Protein AF-0000000086747049 (afdb_homodim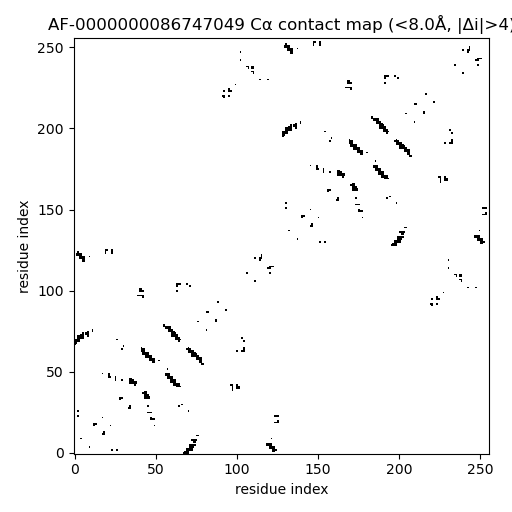er)

Radius of gyration: 19.11 Å; Cα contacts (8 Å, |Δi|>4): 413; chains: 2; bounding box: 42×57×44 Å

InterPro domains:
  IPR009387 Toxin HigB-2 [PF06296] (1-124)

pLDDT: mean 91.23, std 10.03, range [53.72, 98.69]

Nearest PDB structures (foldseek):
  5jaa-assembly1_D  TM=6.439E-01  e=2.210E-03  Vibrio cholerae O1 biovar El Tor str. N16961
  1i7l-assembly1_A  TM=2.409E-01  e=1.462E+00  Rattus norvegicus
  3kf6-assembly1_B  TM=2.707E-01  e=4.090E+00  Schizosaccharomyces pombe
  6ue5-assembly1_A  TM=4.446E-01  e=9.435E+00  Homo sapiens
  7uy6-assembly1_F  TM=2.435E-01  e=4.960E+00  Tetrahymena thermophila

Secondary structure (DSSP, 8-state):
-EEEEEHHHHHHHHHTT--HHHHHHHHHHHHTT--SEE-SSSEEEEEE--SS--TT-PEEEEEEEETTTEEEEEEEEEGGGS-SSS-SS-HHHHHHHHHHHHHHHT--HHHHHHHHHHTSEEEEP---/-EEEEEHHHHHHHHHTT--HHHHHHHHHHHHTT--SEE-SSSEEEEEE--SS--TT-PEEEEEEEETTTEEEEEEEEEGGGS-SSS-SS-HHHHHHHHHHHHHHHT--HHHHHHHHHHTSEEEEP---

Structure (mmCIF, N/CA/C/O backbone):
data_AF-0000000086747049-model_v1
#
loop_
_entity.id
_entity.type
_entity.pdbx_description
1 polymer 'Type II toxin-antitoxin system RelE/ParE family toxin'
#
loop_
_atom_site.group_PDB
_atom_site.id
_atom_site.type_symbol
_atom_site.label_atom_id
_atom_site.label_alt_id
_atom_site.label_comp_id
_atom_site.label_asym_id
_atom_site.label_entity_id
_atom_site.label_seq_id
_atom_site.pdbx_PDB_ins_code
_atom_site.Cartn_x
_atom_site.Cartn_y
_atom_site.Cartn_z
_atom_site.occupancy
_atom_site.B_iso_or_equiv
_atom_site.auth_seq_id
_atom_site.auth_comp_id
_atom_site.auth_asym_id
_atom_site.auth_atom_id
_atom_site.pdbx_PDB_model_num
ATOM 1 N N . MET A 1 1 ? 13.484 -11.555 -17.609 1 87.62 1 MET A N 1
ATOM 2 C CA . MET A 1 1 ? 12.57 -10.828 -16.75 1 87.62 1 MET A CA 1
ATOM 3 C C . MET A 1 1 ? 12.68 -11.305 -15.305 1 87.62 1 MET A C 1
ATOM 5 O O . MET A 1 1 ? 12.75 -12.508 -15.047 1 87.62 1 MET A O 1
ATOM 9 N N . ARG A 1 2 ? 12.758 -10.406 -14.281 1 94.94 2 ARG A N 1
ATOM 10 C CA . ARG A 1 2 ? 12.906 -10.773 -12.875 1 94.94 2 ARG A CA 1
ATOM 11 C C . ARG A 1 2 ? 11.547 -10.828 -12.188 1 94.94 2 ARG A C 1
ATOM 13 O O . ARG A 1 2 ? 10.688 -9.977 -12.414 1 94.94 2 ARG A O 1
ATOM 20 N N . ILE A 1 3 ? 11.344 -11.875 -11.414 1 97.31 3 ILE A N 1
ATOM 21 C CA . ILE A 1 3 ? 10.086 -12.109 -10.719 1 97.31 3 ILE A CA 1
ATOM 22 C C . ILE A 1 3 ? 10.289 -11.992 -9.211 1 97.31 3 ILE A C 1
ATOM 24 O O . ILE A 1 3 ? 11.211 -12.602 -8.656 1 97.31 3 ILE A O 1
ATOM 28 N N . PHE A 1 4 ? 9.469 -11.195 -8.578 1 98.19 4 PHE A N 1
ATOM 29 C CA . PHE A 1 4 ? 9.57 -11 -7.141 1 98.19 4 PHE A CA 1
ATOM 30 C C . PHE A 1 4 ? 8.211 -11.203 -6.473 1 98.19 4 PHE A C 1
ATOM 32 O O . PHE A 1 4 ? 7.172 -11.07 -7.125 1 98.19 4 PHE A O 1
ATOM 39 N N . THR A 1 5 ? 8.195 -11.469 -5.211 1 98.06 5 THR A N 1
ATOM 40 C CA . THR A 1 5 ? 7.02 -11.438 -4.348 1 98.06 5 THR A CA 1
ATOM 41 C C . THR A 1 5 ? 7.297 -10.609 -3.096 1 98.06 5 THR A C 1
ATOM 43 O O . THR A 1 5 ? 8.43 -10.547 -2.623 1 98.06 5 THR A O 1
ATOM 46 N N . THR A 1 6 ? 6.309 -9.984 -2.652 1 97.75 6 THR A N 1
ATOM 47 C CA . THR A 1 6 ? 6.422 -9.477 -1.291 1 97.75 6 THR A CA 1
ATOM 48 C C . THR A 1 6 ? 6.434 -10.617 -0.28 1 97.75 6 THR A C 1
ATOM 50 O O . THR A 1 6 ? 6.086 -11.75 -0.615 1 97.75 6 THR A O 1
ATOM 53 N N . ASP A 1 7 ? 6.816 -10.312 0.912 1 95.56 7 ASP A N 1
ATOM 54 C CA . ASP A 1 7 ? 6.836 -11.336 1.953 1 95.56 7 ASP A CA 1
ATOM 55 C C . ASP A 1 7 ? 5.422 -11.82 2.277 1 95.56 7 ASP A C 1
ATOM 57 O O . ASP A 1 7 ? 5.199 -13.016 2.486 1 95.56 7 ASP A O 1
ATOM 61 N N . ASP A 1 8 ? 4.453 -10.969 2.238 1 94.38 8 ASP A N 1
ATOM 62 C CA . ASP A 1 8 ? 3.055 -11.32 2.477 1 94.38 8 ASP A CA 1
ATOM 63 C C . ASP A 1 8 ? 2.537 -12.273 1.404 1 94.38 8 ASP A C 1
ATOM 65 O O . ASP A 1 8 ? 1.822 -13.227 1.711 1 94.38 8 ASP A O 1
ATOM 69 N N . PHE A 1 9 ? 2.887 -11.984 0.225 1 97.25 9 PHE A N 1
ATOM 70 C CA . PHE A 1 9 ? 2.42 -12.867 -0.838 1 97.25 9 PHE A CA 1
ATOM 71 C C . PHE A 1 9 ? 3.113 -14.219 -0.761 1 97.25 9 PHE A C 1
ATOM 73 O O . PHE A 1 9 ? 2.492 -15.258 -1.01 1 97.25 9 PHE A O 1
ATOM 80 N N . ALA A 1 10 ? 4.414 -14.195 -0.46 1 96.69 10 ALA A N 1
ATOM 81 C CA . ALA A 1 10 ? 5.125 -15.461 -0.278 1 96.69 10 ALA A CA 1
ATOM 82 C C . ALA A 1 10 ? 4.469 -16.312 0.809 1 96.69 10 ALA A C 1
ATOM 84 O O . ALA A 1 10 ? 4.312 -17.516 0.65 1 96.69 10 ALA A O 1
ATOM 85 N N . ALA A 1 11 ? 4.078 -15.68 1.855 1 95.69 11 ALA A N 1
ATOM 86 C CA . ALA A 1 11 ? 3.381 -16.391 2.926 1 95.69 11 ALA A CA 1
ATOM 87 C C . ALA A 1 11 ? 2.043 -16.938 2.441 1 95.69 11 ALA A C 1
ATOM 89 O O . ALA A 1 11 ? 1.671 -18.062 2.773 1 95.69 11 ALA A O 1
ATOM 90 N N . PHE A 1 12 ? 1.347 -16.156 1.717 1 94.94 12 PHE A N 1
ATOM 91 C CA . PHE A 1 12 ? 0.086 -16.578 1.123 1 94.94 12 PHE A CA 1
ATOM 92 C C . PHE A 1 12 ? 0.286 -17.812 0.259 1 94.94 12 PHE A C 1
ATOM 94 O O . PHE A 1 12 ? -0.511 -18.75 0.316 1 94.94 12 PHE A O 1
ATOM 101 N N . MET A 1 13 ? 1.347 -17.812 -0.583 1 94.44 13 MET A N 1
ATOM 102 C CA . MET A 1 13 ? 1.65 -18.969 -1.425 1 94.44 13 MET A CA 1
ATOM 103 C C . MET A 1 13 ? 1.867 -20.219 -0.579 1 94.44 13 MET A C 1
ATOM 105 O O . MET A 1 13 ? 1.308 -21.266 -0.871 1 94.44 13 MET A O 1
ATOM 109 N N . ASP A 1 14 ? 2.627 -20.016 0.445 1 94.44 14 ASP A N 1
ATOM 110 C CA . ASP A 1 14 ? 2.924 -21.141 1.324 1 94.44 14 ASP A CA 1
ATOM 111 C C . ASP A 1 14 ? 1.654 -21.672 1.991 1 94.44 14 ASP A C 1
ATOM 113 O O . ASP A 1 14 ? 1.419 -22.875 2.023 1 94.44 14 ASP A O 1
ATOM 117 N N . ASP A 1 15 ? 0.849 -20.766 2.449 1 93.88 15 ASP A N 1
ATOM 118 C CA . ASP A 1 15 ? -0.375 -21.109 3.16 1 93.88 15 ASP A CA 1
ATOM 119 C C . ASP A 1 15 ? -1.347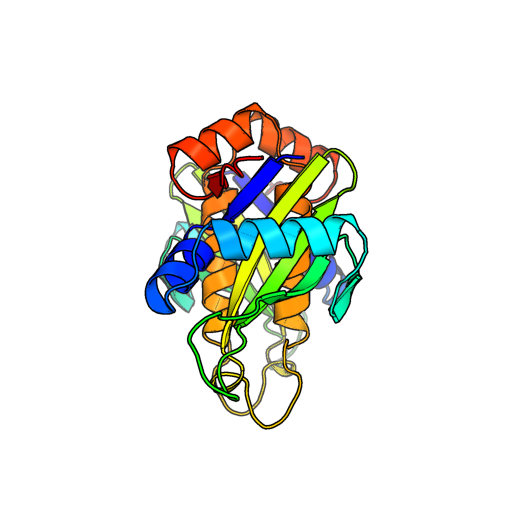 -21.859 2.248 1 93.88 15 ASP A C 1
ATOM 121 O O . ASP A 1 15 ? -2.197 -22.609 2.723 1 93.88 15 ASP A O 1
ATOM 125 N N . ASN A 1 16 ? -1.219 -21.641 0.962 1 91.94 16 ASN A N 1
ATOM 126 C CA . ASN A 1 16 ? -2.213 -22.188 0.044 1 91.94 16 ASN A CA 1
ATOM 127 C C . ASN A 1 16 ? -1.584 -23.156 -0.955 1 91.94 16 ASN A C 1
ATOM 129 O O . ASN A 1 16 ? -2.184 -23.469 -1.985 1 91.94 16 ASN A O 1
ATOM 133 N N . SER A 1 17 ? -0.342 -23.531 -0.75 1 91.56 17 SER A N 1
ATOM 134 C CA . SER A 1 17 ? 0.379 -24.578 -1.483 1 91.56 17 SER A CA 1
ATOM 135 C C . SER A 1 17 ? 0.571 -24.188 -2.945 1 91.56 17 SER A C 1
ATOM 137 O O . SER A 1 17 ? 0.419 -25.016 -3.84 1 91.56 17 SER A O 1
ATOM 139 N N . LEU A 1 18 ? 0.838 -22.906 -3.08 1 92.75 18 LEU A N 1
ATOM 140 C CA . LEU A 1 18 ? 1.283 -22.438 -4.387 1 92.75 18 LEU A CA 1
ATOM 141 C C . LEU A 1 18 ? 2.799 -22.547 -4.516 1 92.75 18 LEU A C 1
ATOM 143 O O . LEU A 1 18 ? 3.533 -22.141 -3.611 1 92.75 18 LEU A O 1
ATOM 147 N N . THR A 1 19 ? 3.201 -23.078 -5.625 1 91.94 19 THR A N 1
ATOM 148 C CA . THR A 1 19 ? 4.629 -23.312 -5.805 1 91.94 19 THR A CA 1
ATOM 149 C C . THR A 1 19 ? 5.258 -22.203 -6.645 1 91.94 19 THR A C 1
ATOM 151 O O . THR A 1 19 ? 4.551 -21.422 -7.273 1 91.94 19 THR A O 1
ATOM 154 N N . SER A 1 20 ? 6.574 -22.203 -6.609 1 93.38 20 SER A N 1
ATOM 155 C CA . SER A 1 20 ? 7.297 -21.297 -7.484 1 93.38 20 SER A CA 1
ATOM 156 C C . SER A 1 20 ? 6.984 -21.562 -8.953 1 93.38 20 SER A C 1
ATOM 158 O O . SER A 1 20 ? 6.961 -20.641 -9.766 1 93.38 20 SER A O 1
ATOM 160 N N . ALA A 1 21 ? 6.738 -22.828 -9.242 1 92.62 21 ALA A N 1
ATOM 161 C CA . ALA A 1 21 ? 6.383 -23.172 -10.609 1 92.62 21 ALA A CA 1
ATOM 162 C C . ALA A 1 21 ? 5.051 -22.547 -11.016 1 92.62 21 ALA A C 1
ATOM 164 O O . ALA A 1 21 ? 4.898 -22.078 -12.141 1 92.62 21 ALA A O 1
ATOM 165 N N . ASP A 1 22 ? 4.074 -22.578 -10.102 1 92.94 22 ASP A N 1
ATOM 166 C CA . ASP A 1 22 ? 2.793 -21.922 -10.352 1 92.94 22 ASP A CA 1
ATOM 167 C C . ASP A 1 22 ? 2.982 -20.422 -10.633 1 92.94 22 ASP A C 1
ATOM 169 O O . ASP A 1 22 ? 2.371 -19.875 -11.547 1 92.94 22 ASP A O 1
ATOM 173 N N . LEU A 1 23 ? 3.879 -19.844 -9.867 1 95.06 23 LEU A N 1
ATOM 174 C CA . LEU A 1 23 ? 4.125 -18.406 -9.992 1 95.06 23 LEU A CA 1
ATOM 175 C C . LEU A 1 23 ? 4.824 -18.094 -11.312 1 95.06 23 LEU A C 1
ATOM 177 O O . LEU A 1 23 ? 4.484 -17.109 -11.977 1 95.06 23 LEU A O 1
ATOM 181 N N . CYS A 1 24 ? 5.727 -18.922 -11.648 1 95.81 24 CYS A N 1
ATOM 182 C CA . CYS A 1 24 ? 6.461 -18.719 -12.891 1 95.81 24 CYS A CA 1
ATOM 183 C C . CYS A 1 24 ? 5.535 -18.828 -14.094 1 95.81 24 CYS A C 1
ATOM 185 O O . CYS A 1 24 ? 5.641 -18.031 -15.031 1 95.81 24 CYS A O 1
ATOM 187 N N . GLN A 1 25 ? 4.676 -19.766 -14.039 1 94.5 25 GLN A N 1
ATOM 188 C CA . GLN A 1 25 ? 3.707 -19.891 -15.117 1 94.5 25 GLN A CA 1
ATOM 189 C C . GLN A 1 25 ? 2.805 -18.672 -15.195 1 94.5 25 GLN A C 1
ATOM 191 O O . GLN A 1 25 ? 2.537 -18.156 -16.281 1 94.5 25 GLN A O 1
ATOM 196 N N . SER A 1 26 ? 2.365 -18.266 -14.062 1 95.75 26 SER A N 1
ATOM 197 C CA . SER A 1 26 ? 1.527 -17.078 -14.008 1 95.75 26 SER A CA 1
ATOM 198 C C . SER A 1 26 ? 2.271 -15.852 -14.531 1 95.75 26 SER A C 1
ATOM 200 O O . SER A 1 26 ? 1.707 -15.047 -15.273 1 95.75 26 SER A O 1
ATOM 202 N N . ALA A 1 27 ? 3.512 -15.711 -14.164 1 96.69 27 ALA A N 1
ATOM 203 C CA . ALA A 1 27 ? 4.34 -14.594 -14.617 1 96.69 27 ALA A CA 1
ATOM 204 C C . ALA A 1 27 ? 4.488 -14.609 -16.141 1 96.69 27 ALA A C 1
ATOM 206 O O . ALA A 1 27 ? 4.383 -13.562 -16.781 1 96.69 27 ALA A O 1
ATOM 207 N N . LYS A 1 28 ? 4.699 -15.773 -16.641 1 95.25 28 LYS A N 1
ATOM 208 C CA . LYS A 1 28 ? 4.812 -15.906 -18.094 1 95.25 28 LYS A CA 1
ATOM 209 C C . LYS A 1 28 ? 3.531 -15.461 -18.797 1 95.25 28 LYS A C 1
ATOM 211 O O . LYS A 1 28 ? 3.582 -14.797 -19.828 1 95.25 28 LYS A O 1
ATOM 216 N N . GLU A 1 29 ? 2.445 -15.828 -18.203 1 96.56 29 GLU A N 1
ATOM 217 C CA . GLU A 1 29 ? 1.162 -15.414 -18.75 1 96.56 29 GLU A CA 1
ATOM 218 C C . GLU A 1 29 ? 1.014 -13.891 -18.734 1 96.56 29 GLU A C 1
ATOM 220 O O . GLU A 1 29 ? 0.58 -13.289 -19.703 1 96.56 29 GLU A O 1
ATOM 225 N N . VAL A 1 30 ? 1.396 -13.297 -17.672 1 97 30 VAL A N 1
ATOM 226 C CA . VAL A 1 30 ? 1.316 -11.844 -17.547 1 97 30 VAL A CA 1
ATOM 227 C C . VAL A 1 30 ? 2.193 -11.188 -18.609 1 97 30 VAL A C 1
ATOM 229 O O . VAL A 1 30 ? 1.765 -10.25 -19.281 1 97 30 VAL A O 1
ATOM 232 N N . ILE A 1 31 ? 3.396 -11.688 -18.797 1 95.06 31 ILE A N 1
ATOM 233 C CA . ILE A 1 31 ? 4.348 -11.156 -19.766 1 95.06 31 ILE A CA 1
ATOM 234 C C . ILE A 1 31 ? 3.75 -11.234 -21.172 1 95.06 31 ILE A C 1
ATOM 236 O O . ILE A 1 31 ? 3.943 -10.328 -21.984 1 95.06 31 ILE A O 1
ATOM 240 N N . ASN A 1 32 ? 2.938 -12.219 -21.344 1 96.06 32 ASN A N 1
ATOM 241 C CA . ASN A 1 32 ? 2.342 -12.43 -22.656 1 96.06 32 ASN A CA 1
ATOM 242 C C . ASN A 1 32 ? 1.008 -11.703 -22.797 1 96.06 32 ASN A C 1
ATOM 244 O O . ASN A 1 32 ? 0.289 -11.891 -23.766 1 96.06 32 ASN A O 1
ATOM 248 N N . GLY A 1 33 ? 0.631 -10.992 -21.797 1 96.12 33 GLY A N 1
ATOM 249 C CA . GLY A 1 33 ? -0.567 -10.172 -21.859 1 96.12 33 GLY A CA 1
ATOM 250 C C . GLY A 1 33 ? -1.817 -10.906 -21.406 1 96.12 33 GLY A C 1
ATOM 251 O O . GLY A 1 33 ? -2.932 -10.414 -21.594 1 96.12 33 GLY A O 1
ATOM 252 N N . LEU A 1 34 ? -1.654 -12.102 -20.922 1 96.75 34 LEU A N 1
ATOM 253 C CA . LEU A 1 34 ? -2.779 -12.891 -20.422 1 96.75 34 LEU A CA 1
ATOM 254 C C . LEU A 1 34 ? -3.061 -12.562 -18.953 1 96.75 34 LEU A C 1
ATOM 256 O O . LEU A 1 34 ? -2.625 -13.297 -18.062 1 96.75 34 LEU A O 1
ATOM 260 N N . VAL A 1 35 ? -3.787 -11.523 -18.734 1 97.44 35 VAL A N 1
ATOM 261 C CA . VAL A 1 35 ? -4.148 -11.062 -17.391 1 97.44 35 VAL A CA 1
ATOM 262 C C . VAL A 1 35 ? -5.672 -11.039 -17.25 1 97.44 35 VAL A C 1
ATOM 264 O O . VAL A 1 35 ? -6.395 -11.023 -18.25 1 97.44 35 VAL A O 1
ATOM 267 N N . ASP A 1 36 ? -6.148 -11.016 -16.078 1 96.69 36 ASP A N 1
ATOM 268 C CA . ASP A 1 36 ? -7.59 -10.992 -15.828 1 96.69 36 ASP A CA 1
ATOM 269 C C . ASP A 1 36 ? -8.125 -9.57 -15.852 1 96.69 36 ASP A C 1
ATOM 271 O O . ASP A 1 36 ? -9.305 -9.344 -16.141 1 96.69 36 ASP A O 1
ATOM 275 N N . ALA A 1 37 ? -7.309 -8.539 -15.469 1 97.5 37 ALA A N 1
ATOM 276 C CA . ALA A 1 37 ? -7.703 -7.133 -15.539 1 97.5 37 ALA A CA 1
ATOM 277 C C . ALA A 1 37 ? -6.484 -6.215 -15.523 1 97.5 37 ALA A C 1
ATOM 279 O O . ALA A 1 37 ? -5.508 -6.48 -14.82 1 97.5 37 ALA A O 1
ATOM 280 N N . ASN A 1 38 ? -6.477 -5.148 -16.312 1 98.12 38 ASN A N 1
ATOM 281 C CA . ASN A 1 38 ? -5.562 -4.016 -16.219 1 98.12 38 ASN A CA 1
ATOM 282 C C . ASN A 1 38 ? -6.117 -2.928 -15.305 1 98.12 38 ASN A C 1
ATOM 284 O O . ASN A 1 38 ? -7.094 -2.262 -15.641 1 98.12 38 ASN A O 1
ATOM 288 N N . LEU A 1 39 ? -5.531 -2.77 -14.156 1 97.62 39 LEU A N 1
ATOM 289 C CA . LEU A 1 39 ? -6.066 -1.884 -13.133 1 97.62 39 LEU A CA 1
ATOM 290 C C . LEU A 1 39 ? -5.469 -0.486 -13.258 1 97.62 39 LEU A C 1
ATOM 292 O O . LEU A 1 39 ? -5.824 0.414 -12.484 1 97.62 39 LEU A O 1
ATOM 296 N N . GLY A 1 40 ? -4.566 -0.284 -14.156 1 95.94 40 GLY A N 1
ATOM 297 C CA . GLY A 1 40 ? -3.906 1 -14.336 1 95.94 40 GLY A CA 1
ATOM 298 C C . GLY A 1 40 ? -2.666 1.161 -13.484 1 95.94 40 GLY A C 1
ATOM 299 O O . GLY A 1 40 ? -2.562 0.557 -12.414 1 95.94 40 GLY A O 1
ATOM 300 N N . GLY A 1 41 ? -1.67 1.921 -13.938 1 94.62 41 GLY A N 1
ATOM 301 C CA . GLY A 1 41 ? -0.458 2.156 -13.164 1 94.62 41 GLY A CA 1
ATOM 302 C C . GLY A 1 41 ? 0.464 0.952 -13.125 1 94.62 41 GLY A C 1
ATOM 303 O O . GLY A 1 41 ? 1.095 0.682 -12.102 1 94.62 41 GLY A O 1
ATOM 304 N N . ASN A 1 42 ? 0.447 0.142 -14.156 1 97.38 42 ASN A N 1
ATOM 305 C CA . ASN A 1 42 ? 1.257 -1.067 -14.258 1 97.38 42 ASN A CA 1
ATOM 306 C C . ASN A 1 42 ? 0.831 -2.113 -13.234 1 97.38 42 ASN A C 1
ATOM 308 O O . ASN A 1 42 ? 1.651 -2.91 -12.773 1 97.38 42 ASN A O 1
ATOM 312 N N . LEU A 1 43 ? -0.37 -1.946 -12.812 1 98.44 43 LEU A N 1
ATOM 313 C CA . LEU A 1 43 ? -0.968 -2.881 -11.867 1 98.44 43 LEU A CA 1
ATOM 314 C C . LEU A 1 43 ? -1.984 -3.783 -12.562 1 98.44 43 LEU A C 1
ATOM 316 O O . LEU A 1 43 ? -2.818 -3.305 -13.336 1 98.44 43 LEU A O 1
ATOM 320 N N . PHE A 1 44 ? -1.977 -5.133 -12.273 1 98.62 44 PHE A N 1
ATOM 321 C CA . PHE A 1 44 ? -2.834 -6.105 -12.938 1 98.62 44 PHE A CA 1
ATOM 322 C C . PHE A 1 44 ? -3.396 -7.105 -11.93 1 98.62 44 PHE A C 1
ATOM 324 O O . PHE A 1 44 ? -2.787 -7.359 -10.891 1 98.62 44 PHE A O 1
ATOM 331 N N . LYS A 1 45 ? -4.559 -7.586 -12.281 1 97.75 45 LYS A N 1
ATOM 332 C CA . LYS A 1 45 ? -5.094 -8.766 -11.602 1 97.75 45 LYS A CA 1
ATOM 333 C C . LYS A 1 45 ? -4.773 -10.039 -12.383 1 97.75 45 LYS A C 1
ATOM 335 O O . LYS A 1 45 ? -4.914 -10.078 -13.602 1 97.75 45 LYS A O 1
ATOM 340 N N . LYS A 1 46 ? -4.27 -11.062 -11.633 1 96.94 46 LYS A N 1
ATOM 341 C CA . LYS A 1 46 ? -3.926 -12.32 -12.281 1 96.94 46 LYS A CA 1
ATOM 342 C C . LYS A 1 46 ? -4.34 -13.516 -11.414 1 96.94 46 LYS A C 1
ATOM 344 O O . LYS A 1 46 ? -3.959 -13.602 -10.242 1 96.94 46 LYS A O 1
ATOM 349 N N . ARG A 1 47 ? -5.121 -14.391 -11.977 1 95.06 47 ARG A N 1
ATOM 350 C CA . ARG A 1 47 ? -5.461 -15.656 -11.328 1 95.06 47 ARG A CA 1
ATOM 351 C C . ARG A 1 47 ? -4.312 -16.656 -11.438 1 95.06 47 ARG A C 1
ATOM 353 O O . ARG A 1 47 ? -3.67 -16.75 -12.484 1 95.06 47 ARG A O 1
ATOM 360 N N . ILE A 1 48 ? -4.074 -17.297 -10.406 1 94.06 48 ILE A N 1
ATOM 361 C CA . ILE A 1 48 ? -3.086 -18.375 -10.391 1 94.06 48 ILE A CA 1
ATOM 362 C C . ILE A 1 48 ? -3.787 -19.719 -10.227 1 94.06 48 ILE A C 1
ATOM 364 O O . ILE A 1 48 ? -4.496 -19.938 -9.242 1 94.06 48 ILE A O 1
ATOM 368 N N . ALA A 1 49 ? -3.627 -20.594 -11.219 1 82.69 49 ALA A N 1
ATOM 369 C CA . ALA A 1 49 ? -4.262 -21.906 -11.18 1 82.69 49 ALA A CA 1
ATOM 370 C C . ALA A 1 49 ? -3.615 -22.797 -10.117 1 82.69 49 ALA A C 1
ATOM 372 O O . ALA A 1 49 ? -2.393 -22.781 -9.961 1 82.69 49 ALA A O 1
ATOM 373 N N . LEU A 1 50 ? -4.484 -23.297 -9.25 1 74.5 50 LEU A N 1
ATOM 374 C CA . LEU A 1 50 ? -4.027 -24.234 -8.234 1 74.5 50 LEU A CA 1
ATOM 375 C C . LEU A 1 50 ? -4.098 -25.672 -8.758 1 74.5 50 LEU A C 1
ATOM 377 O O . LEU A 1 50 ? -5.098 -26.062 -9.359 1 74.5 50 LEU A O 1
ATOM 381 N N . ALA A 1 51 ? -2.941 -26.281 -9.148 1 63.47 51 ALA A N 1
ATOM 382 C CA . ALA A 1 51 ? -2.947 -27.641 -9.68 1 63.47 51 ALA A CA 1
ATOM 383 C C . ALA A 1 51 ? -3.945 -28.516 -8.93 1 63.47 51 ALA A C 1
ATOM 385 O O . ALA A 1 51 ? -4.668 -29.312 -9.547 1 63.47 51 ALA A O 1
ATOM 386 N N . ARG A 1 52 ? -3.832 -28.75 -7.664 1 58.66 52 ARG A N 1
ATOM 387 C CA . ARG A 1 52 ? -4.445 -29.875 -6.957 1 58.66 52 ARG A CA 1
ATOM 388 C C . ARG A 1 52 ? -5.848 -29.516 -6.473 1 58.66 52 ARG A C 1
ATOM 390 O O . ARG A 1 52 ? -6.5 -30.312 -5.801 1 58.66 52 ARG A O 1
ATOM 397 N N . THR A 1 53 ? -6.141 -28.234 -6.562 1 55.91 53 THR A N 1
ATOM 398 C CA . THR A 1 53 ? -7.395 -28.047 -5.844 1 55.91 53 THR A CA 1
ATOM 399 C C . THR A 1 53 ? -8.586 -28.125 -6.797 1 55.91 53 THR A C 1
ATOM 401 O O . THR A 1 53 ? -8.445 -27.859 -7.992 1 55.91 53 THR A O 1
ATOM 404 N N . GLY A 1 54 ? -9.594 -28.859 -6.438 1 53.72 54 GLY A N 1
ATOM 405 C CA . GLY A 1 54 ? -10.891 -28.859 -7.098 1 53.72 54 GLY A CA 1
ATOM 406 C C . GLY A 1 54 ? -11.32 -27.484 -7.574 1 53.72 54 GLY A C 1
ATOM 407 O O . GLY A 1 54 ? -10.531 -26.547 -7.57 1 53.72 54 GLY A O 1
ATOM 408 N N . LYS A 1 55 ? -12.641 -27.25 -7.98 1 53.81 55 LYS A N 1
ATOM 409 C CA . LYS A 1 55 ? -13.344 -26.125 -8.57 1 53.81 55 LYS A CA 1
ATOM 410 C C . LYS A 1 55 ? -13.07 -24.828 -7.805 1 53.81 55 LYS A C 1
ATOM 412 O O . LYS A 1 55 ? -12.969 -23.766 -8.398 1 53.81 55 LYS A O 1
ATOM 417 N N . SER A 1 56 ? -13.031 -24.828 -6.582 1 55.59 56 SER A N 1
ATOM 418 C CA . SER A 1 56 ? -13.109 -23.625 -5.742 1 55.59 56 SER A CA 1
ATOM 419 C C . SER A 1 56 ? -11.75 -22.938 -5.637 1 55.59 56 SER A C 1
ATOM 421 O O . SER A 1 56 ? -11.633 -21.875 -5.012 1 55.59 56 SER A O 1
ATOM 423 N N . GLY A 1 57 ? -10.695 -23.469 -6.309 1 64.69 57 GLY A N 1
ATOM 424 C CA . GLY A 1 57 ? -9.383 -23.312 -5.699 1 64.69 57 GLY A CA 1
ATOM 425 C C . GLY A 1 57 ? -8.539 -22.234 -6.363 1 64.69 57 GLY A C 1
ATOM 426 O O . GLY A 1 57 ? -7.324 -22.188 -6.16 1 64.69 57 GLY A O 1
ATOM 427 N N . SER A 1 58 ? -8.992 -21.422 -7.199 1 83.06 58 SER A N 1
ATOM 428 C CA . SER A 1 58 ? -8.055 -20.516 -7.848 1 83.06 58 SER A CA 1
ATOM 429 C C . SER A 1 58 ? -7.691 -19.344 -6.93 1 83.06 58 SER A C 1
ATOM 431 O O . SER A 1 58 ? -8.5 -18.922 -6.102 1 83.06 58 SER A O 1
ATOM 433 N N . ALA A 1 59 ? -6.473 -19.031 -6.961 1 93 59 ALA A N 1
ATOM 434 C CA . ALA A 1 59 ? -5.996 -17.859 -6.223 1 93 59 ALA A CA 1
ATOM 435 C C . ALA A 1 59 ? -5.988 -16.609 -7.109 1 93 59 ALA A C 1
ATOM 437 O O . ALA A 1 59 ? -5.691 -16.703 -8.305 1 93 59 ALA A O 1
ATOM 438 N N . ARG A 1 60 ? -6.398 -15.492 -6.52 1 94.81 60 ARG A N 1
ATOM 439 C CA . ARG A 1 60 ? -6.273 -14.195 -7.184 1 94.81 60 ARG A CA 1
ATOM 440 C C . ARG A 1 60 ? -5.051 -13.438 -6.68 1 94.81 60 ARG A C 1
ATOM 442 O O . ARG A 1 60 ? -4.625 -13.625 -5.539 1 94.81 60 ARG A O 1
ATOM 449 N N . SER A 1 61 ? -4.457 -12.617 -7.586 1 97.56 61 SER A N 1
ATOM 450 C CA . SER A 1 61 ? -3.277 -11.867 -7.176 1 97.56 61 SER A CA 1
ATOM 451 C C . SER A 1 61 ? -3.27 -10.469 -7.789 1 97.56 61 SER A C 1
ATOM 453 O O . SER A 1 61 ? -3.938 -10.227 -8.797 1 97.56 61 SER A O 1
ATOM 455 N N . ILE A 1 62 ? -2.547 -9.594 -7.121 1 98.44 62 ILE A N 1
ATOM 456 C CA . ILE A 1 62 ? -2.207 -8.266 -7.605 1 98.44 62 ILE A CA 1
ATOM 457 C C . ILE A 1 62 ? -0.739 -8.227 -8.023 1 98.44 62 ILE A C 1
ATOM 459 O O . ILE A 1 62 ? 0.149 -8.539 -7.227 1 98.44 62 ILE A O 1
ATOM 463 N N . VAL A 1 63 ? -0.552 -7.793 -9.266 1 98.56 63 VAL A N 1
ATOM 464 C CA . VAL A 1 63 ? 0.785 -7.891 -9.844 1 98.56 63 VAL A CA 1
ATOM 465 C C . VAL A 1 63 ? 1.199 -6.543 -10.43 1 98.56 63 VAL A C 1
ATOM 467 O O . VAL A 1 63 ? 0.455 -5.938 -11.203 1 98.56 63 VAL A O 1
ATOM 470 N N . ALA A 1 64 ? 2.328 -6.043 -10.047 1 98.69 64 ALA A N 1
ATOM 471 C CA . ALA A 1 64 ? 2.977 -4.938 -10.742 1 98.69 64 ALA A CA 1
ATOM 472 C C . ALA A 1 64 ? 3.898 -5.449 -11.844 1 98.69 64 ALA A C 1
ATOM 474 O O . ALA A 1 64 ? 4.695 -6.363 -11.625 1 98.69 64 ALA A O 1
ATOM 475 N N . PHE A 1 65 ? 3.768 -4.828 -13.016 1 98.5 65 PHE A N 1
ATOM 476 C CA . PHE A 1 65 ? 4.52 -5.371 -14.141 1 98.5 65 PHE A CA 1
ATOM 477 C C . PHE A 1 65 ? 4.961 -4.258 -15.078 1 98.5 65 PHE A C 1
ATOM 479 O O . PHE A 1 65 ? 4.176 -3.371 -15.414 1 98.5 65 PHE A O 1
ATOM 486 N N . ARG A 1 66 ? 6.176 -4.266 -15.414 1 97.12 66 ARG A N 1
ATOM 487 C CA . ARG A 1 66 ? 6.75 -3.434 -16.469 1 97.12 66 ARG A CA 1
ATOM 488 C C . ARG A 1 66 ? 7.523 -4.277 -17.469 1 97.12 66 ARG A C 1
ATOM 490 O O . ARG A 1 66 ? 8.453 -4.992 -17.109 1 97.12 66 ARG A O 1
ATOM 497 N N . TYR A 1 67 ? 7.164 -4.148 -18.719 1 94.5 67 TYR A N 1
ATOM 498 C CA . TYR A 1 67 ? 7.742 -4.961 -19.781 1 94.5 67 TYR A CA 1
ATOM 499 C C . TYR A 1 67 ? 9.258 -4.816 -19.812 1 94.5 67 TYR A C 1
ATOM 501 O O . TYR A 1 67 ? 9.781 -3.709 -19.688 1 94.5 67 TYR A O 1
ATOM 509 N N . ASN A 1 68 ? 9.969 -6.008 -19.938 1 93.56 68 ASN A N 1
ATOM 510 C CA . ASN A 1 68 ? 11.422 -6.105 -20.062 1 93.56 68 ASN A CA 1
ATOM 511 C C . ASN A 1 68 ? 12.125 -5.59 -18.812 1 93.56 68 ASN A C 1
ATOM 513 O O . ASN A 1 68 ? 13.25 -5.102 -18.891 1 93.56 68 ASN A O 1
ATOM 517 N N . ASP A 1 69 ? 11.438 -5.582 -17.703 1 95.62 69 ASP A N 1
ATOM 518 C CA . ASP A 1 69 ? 12.031 -5.125 -16.453 1 95.62 69 ASP A CA 1
ATOM 519 C C . ASP A 1 69 ? 11.742 -6.105 -15.32 1 95.62 69 ASP A C 1
ATOM 521 O O . ASP A 1 69 ? 12.539 -7.004 -15.055 1 95.62 69 ASP A O 1
ATOM 525 N N . LYS A 1 70 ? 10.539 -6.031 -14.664 1 97.25 70 LYS A N 1
ATOM 526 C CA . LYS A 1 70 ? 10.297 -6.941 -13.547 1 97.25 70 LYS A CA 1
ATOM 527 C C . LYS A 1 70 ? 8.805 -7.121 -13.297 1 97.25 70 LYS A C 1
ATOM 529 O O . LYS A 1 70 ? 7.992 -6.324 -13.773 1 97.25 70 LYS A O 1
ATOM 534 N N . ILE A 1 71 ? 8.469 -8.172 -12.711 1 98.19 71 ILE A N 1
ATOM 535 C CA . ILE A 1 71 ? 7.133 -8.539 -12.242 1 98.19 71 ILE A CA 1
ATOM 536 C C . ILE A 1 71 ? 7.16 -8.75 -10.727 1 98.19 71 ILE A C 1
ATOM 538 O O . ILE A 1 71 ? 8.055 -9.414 -10.203 1 98.19 71 ILE A O 1
ATOM 542 N N . ILE A 1 72 ? 6.254 -8.133 -10.031 1 98.56 72 ILE A N 1
ATOM 543 C CA . ILE A 1 72 ? 6.203 -8.266 -8.578 1 98.56 72 ILE A CA 1
ATOM 544 C C . ILE A 1 72 ? 4.797 -8.656 -8.148 1 98.56 72 ILE A C 1
ATOM 546 O O . ILE A 1 72 ? 3.84 -7.906 -8.352 1 98.56 72 ILE A O 1
ATOM 550 N N . PHE A 1 73 ? 4.664 -9.805 -7.609 1 98.62 73 PHE A N 1
ATOM 551 C CA . PHE A 1 73 ? 3.414 -10.219 -6.98 1 98.62 73 PHE A CA 1
ATOM 552 C C . PHE A 1 73 ? 3.273 -9.594 -5.598 1 98.62 73 PHE A C 1
ATOM 554 O O . PHE A 1 73 ? 4.031 -9.922 -4.684 1 98.62 73 PHE A O 1
ATOM 561 N N . ILE A 1 74 ? 2.283 -8.789 -5.434 1 98.31 74 ILE A N 1
ATOM 562 C CA . ILE A 1 74 ? 2.184 -7.914 -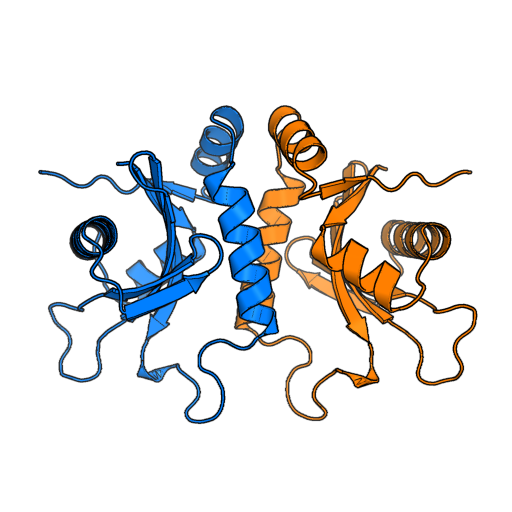4.266 1 98.31 74 ILE A CA 1
ATOM 563 C C . ILE A 1 74 ? 1.268 -8.547 -3.225 1 98.31 74 ILE A C 1
ATOM 565 O O . ILE A 1 74 ? 1.598 -8.586 -2.037 1 98.31 74 ILE A O 1
ATOM 569 N N . ASP A 1 75 ? 0.092 -9.031 -3.615 1 97.44 75 ASP A N 1
ATOM 570 C CA . ASP A 1 75 ? -0.956 -9.523 -2.727 1 97.44 75 ASP A CA 1
ATOM 571 C C . ASP A 1 75 ? -1.78 -10.617 -3.398 1 97.44 75 ASP A C 1
ATOM 573 O O . ASP A 1 75 ? -1.781 -10.734 -4.625 1 97.44 75 ASP A O 1
ATOM 577 N N . GLY A 1 76 ? -2.404 -11.422 -2.588 1 95.81 76 GLY A N 1
ATOM 578 C CA . GLY A 1 76 ? -3.234 -12.492 -3.115 1 95.81 76 GLY A CA 1
ATOM 579 C C . GLY A 1 76 ? -4.289 -12.969 -2.133 1 95.81 76 GLY A C 1
ATOM 580 O O . GLY A 1 76 ? -4.164 -12.742 -0.927 1 95.81 76 GLY A O 1
ATOM 581 N N . TRP A 1 77 ? -5.301 -13.539 -2.619 1 94.38 77 TRP A N 1
ATOM 582 C CA . TRP A 1 77 ? -6.379 -14.125 -1.824 1 94.38 77 TRP A CA 1
ATOM 583 C C . TRP A 1 77 ? -7.059 -15.266 -2.578 1 94.38 77 TRP A C 1
ATOM 585 O O . TRP A 1 77 ? -6.891 -15.398 -3.793 1 94.38 77 TRP A O 1
ATOM 595 N N . LEU A 1 78 ? -7.754 -16.047 -1.871 1 91.81 78 LEU A N 1
ATOM 596 C CA . LEU A 1 78 ? -8.57 -17.094 -2.498 1 91.81 78 LEU A CA 1
ATOM 597 C C . LEU A 1 78 ? -9.945 -16.547 -2.875 1 91.81 78 LEU A C 1
ATOM 599 O O . LEU A 1 78 ? -10.469 -15.656 -2.203 1 91.81 78 LEU A O 1
ATOM 603 N N . LYS A 1 79 ? -10.438 -17.109 -3.906 1 85.75 79 LYS A N 1
ATOM 604 C CA . LYS A 1 79 ? -11.766 -16.719 -4.355 1 85.75 79 LYS A CA 1
ATOM 605 C C . LYS A 1 79 ? -12.766 -16.75 -3.201 1 85.75 79 LYS A C 1
ATOM 607 O O . LYS A 1 79 ? -13.609 -15.859 -3.082 1 85.75 79 LYS A O 1
ATOM 612 N N . LYS A 1 80 ? -12.734 -17.719 -2.42 1 85.25 80 LYS A N 1
ATOM 613 C CA . LYS A 1 80 ? -13.695 -17.906 -1.342 1 85.25 80 LYS A CA 1
ATOM 614 C C . LYS A 1 80 ? -13.578 -16.812 -0.287 1 85.25 80 LYS A C 1
ATOM 616 O O . LYS A 1 80 ? -14.5 -16.594 0.498 1 85.25 80 LYS A O 1
ATOM 621 N N . ASP A 1 81 ? -12.445 -16.125 -0.205 1 85.81 81 ASP A N 1
ATOM 622 C CA . ASP A 1 81 ? -12.211 -15.109 0.814 1 85.81 81 ASP A CA 1
ATOM 623 C C . ASP A 1 81 ? -12.617 -13.727 0.312 1 85.81 81 ASP A C 1
ATOM 625 O O . ASP A 1 81 ? -12.477 -12.734 1.028 1 85.81 81 ASP A O 1
ATOM 629 N N . VAL A 1 82 ? -13.055 -13.703 -0.884 1 82.38 82 VAL A N 1
ATOM 630 C CA . VAL A 1 82 ? -13.531 -12.445 -1.448 1 82.38 82 VAL A CA 1
ATOM 631 C C . VAL A 1 82 ? -14.938 -12.148 -0.926 1 82.38 82 VAL A C 1
ATOM 633 O O . VAL A 1 82 ? -15.781 -13.047 -0.848 1 82.38 82 VAL A O 1
ATOM 636 N N . ALA A 1 83 ? -15.094 -10.867 -0.574 1 76.38 83 ALA A N 1
ATOM 637 C CA . ALA A 1 83 ? -16.422 -10.469 -0.12 1 76.38 83 ALA A CA 1
ATOM 638 C C . ALA A 1 83 ? -17.484 -10.742 -1.191 1 76.38 83 ALA A C 1
ATOM 640 O O . ALA A 1 83 ? -17.234 -10.547 -2.383 1 76.38 83 ALA A O 1
ATOM 641 N N . LYS A 1 84 ? -18.625 -11.266 -0.809 1 77.12 84 LYS A N 1
ATOM 642 C CA . LYS A 1 84 ? -19.719 -11.664 -1.683 1 77.12 84 LYS A CA 1
ATOM 643 C C . LYS A 1 84 ? -20.406 -10.445 -2.303 1 77.12 84 LYS A C 1
ATOM 645 O O . LYS A 1 84 ? -20.984 -10.539 -3.383 1 77.12 84 LYS A O 1
ATOM 650 N N . SER A 1 85 ? -20.297 -9.367 -1.625 1 78.88 85 SER A N 1
ATOM 651 C CA . SER A 1 85 ? -20.906 -8.141 -2.137 1 78.88 85 SER A CA 1
ATOM 652 C C . SER A 1 85 ? -19.906 -6.984 -2.109 1 78.88 85 SER A C 1
ATOM 654 O O . SER A 1 85 ? -18.938 -7.008 -1.347 1 78.88 85 SER A O 1
ATOM 656 N N . GLY A 1 86 ? -20.125 -6.051 -3.064 1 79.12 86 GLY A N 1
ATOM 657 C CA . GLY A 1 86 ? -19.25 -4.898 -3.164 1 79.12 86 GLY A CA 1
ATOM 658 C C . GLY A 1 86 ? -18.109 -5.102 -4.148 1 79.12 86 GLY A C 1
ATOM 659 O O . GLY A 1 86 ? -18.141 -6.039 -4.949 1 79.12 86 GLY A O 1
ATOM 660 N N . LYS A 1 87 ? -17.219 -4.227 -4.066 1 87.44 87 LYS A N 1
ATOM 661 C CA . LYS A 1 87 ? -16.062 -4.297 -4.953 1 87.44 87 LYS A CA 1
ATOM 662 C C . LYS A 1 87 ? -15.016 -5.273 -4.418 1 87.44 87 LYS A C 1
ATOM 664 O O . LYS A 1 87 ? -14.656 -5.223 -3.238 1 87.44 87 LYS A O 1
ATOM 669 N N . GLU A 1 88 ? -14.484 -6.188 -5.223 1 90.12 88 GLU A N 1
ATOM 670 C CA . GLU A 1 88 ? -13.43 -7.129 -4.844 1 90.12 88 GLU A CA 1
ATOM 671 C C . GLU A 1 88 ? -12.219 -6.398 -4.266 1 90.12 88 GLU A C 1
ATOM 673 O O . GLU A 1 88 ? -11.633 -6.844 -3.277 1 90.12 88 GLU A O 1
ATOM 678 N N . ILE A 1 89 ? -11.852 -5.32 -4.902 1 93.94 89 ILE A N 1
ATOM 679 C CA . ILE A 1 89 ? -10.781 -4.441 -4.438 1 93.94 89 ILE A CA 1
ATOM 680 C C . ILE A 1 89 ? -11.344 -3.047 -4.168 1 93.94 89 ILE A C 1
ATOM 682 O O . ILE A 1 89 ? -11.602 -2.283 -5.098 1 93.94 89 ILE A O 1
ATOM 686 N N . PRO A 1 90 ? -11.523 -2.727 -2.965 1 91.5 90 PRO A N 1
ATOM 687 C CA . PRO A 1 90 ? -12.031 -1.39 -2.643 1 91.5 90 PRO A CA 1
ATOM 688 C C . PRO A 1 90 ? -11.156 -0.277 -3.217 1 91.5 90 PRO A C 1
ATOM 690 O O . PRO A 1 90 ? -9.938 -0.439 -3.328 1 91.5 90 PRO A O 1
ATOM 693 N N . ASP A 1 91 ? -11.766 0.92 -3.486 1 91.19 91 ASP A N 1
ATOM 694 C CA . ASP A 1 91 ? -11.094 2.016 -4.18 1 91.19 91 ASP A CA 1
ATOM 695 C C . ASP A 1 91 ? -9.844 2.459 -3.418 1 91.19 91 ASP A C 1
ATOM 697 O O . ASP A 1 91 ? -8.797 2.691 -4.02 1 91.19 91 ASP A O 1
ATOM 701 N N . LYS A 1 92 ? -9.945 2.59 -2.186 1 91.44 92 LYS A N 1
ATOM 702 C CA . LYS A 1 92 ? -8.805 3.029 -1.389 1 91.44 92 LYS A CA 1
ATOM 703 C C . LYS A 1 92 ? -7.676 2.004 -1.436 1 91.44 92 LYS A C 1
ATOM 705 O O . LYS A 1 92 ? -6.5 2.369 -1.523 1 91.44 92 LYS A O 1
ATOM 710 N N . LEU A 1 93 ? -8.031 0.749 -1.319 1 94.44 93 LEU A N 1
ATOM 711 C CA . LEU A 1 93 ? -7.047 -0.323 -1.406 1 94.44 93 LEU A CA 1
ATOM 712 C C . LEU A 1 93 ? -6.344 -0.308 -2.76 1 94.44 93 LEU A C 1
ATOM 714 O O . LEU A 1 93 ? -5.121 -0.439 -2.83 1 94.44 93 LEU A O 1
ATOM 718 N N . LEU A 1 94 ? -7.082 -0.09 -3.779 1 95.94 94 LEU A N 1
ATOM 719 C CA . LEU A 1 94 ? -6.52 -0.009 -5.125 1 95.94 94 LEU A CA 1
ATOM 720 C C . LEU A 1 94 ? -5.516 1.133 -5.223 1 95.94 94 LEU A C 1
ATOM 722 O O . LEU A 1 94 ? -4.445 0.973 -5.812 1 95.94 94 LEU A O 1
ATOM 726 N N . LYS A 1 95 ? -5.836 2.223 -4.668 1 94.5 95 LYS A N 1
ATOM 727 C CA . LYS A 1 95 ? -4.938 3.373 -4.691 1 94.5 95 LYS A CA 1
ATOM 728 C C . LYS A 1 95 ? -3.611 3.047 -4.012 1 94.5 95 LYS A C 1
ATOM 730 O O . LYS A 1 95 ? -2.547 3.42 -4.508 1 94.5 95 LYS A O 1
ATOM 735 N N . VAL A 1 96 ? -3.709 2.369 -2.932 1 95.38 96 VAL A N 1
ATOM 736 C CA . VAL A 1 96 ? -2.498 2.047 -2.184 1 95.38 96 VAL A CA 1
ATOM 737 C C . VAL A 1 96 ? -1.677 1.014 -2.951 1 95.38 96 VAL A C 1
ATOM 739 O O . VAL A 1 96 ? -0.446 1.084 -2.973 1 95.38 96 VAL A O 1
ATOM 742 N N . TYR A 1 97 ? -2.35 0.064 -3.562 1 97.31 97 TYR A N 1
ATOM 743 C CA . TYR A 1 97 ? -1.645 -0.879 -4.426 1 97.31 97 TYR A CA 1
ATOM 744 C C . TYR A 1 97 ? -0.886 -0.15 -5.527 1 97.31 97 TYR A C 1
ATOM 746 O O . TYR A 1 97 ? 0.244 -0.517 -5.859 1 97.31 97 TYR A O 1
ATOM 754 N N . LYS A 1 98 ? -1.497 0.846 -6.039 1 96.06 98 LYS A N 1
ATOM 755 C CA . LYS A 1 98 ? -0.865 1.595 -7.121 1 96.06 98 LYS A CA 1
ATOM 756 C C . LYS A 1 98 ? 0.364 2.35 -6.621 1 96.06 98 LYS A C 1
ATOM 758 O O . LYS A 1 98 ? 1.37 2.443 -7.328 1 96.06 98 LYS A O 1
ATOM 763 N N . LEU A 1 99 ? 0.238 2.865 -5.473 1 94.56 99 LEU A N 1
ATOM 764 C CA . LEU A 1 99 ? 1.386 3.527 -4.863 1 94.56 99 LEU A CA 1
ATOM 765 C C . LEU A 1 99 ? 2.537 2.545 -4.664 1 94.56 99 LEU A C 1
ATOM 767 O O . LEU A 1 99 ? 3.686 2.854 -4.992 1 94.56 99 LEU A O 1
ATOM 771 N N . LEU A 1 100 ? 2.223 1.403 -4.18 1 95.31 100 LEU A N 1
ATOM 772 C CA . LEU A 1 100 ? 3.221 0.364 -3.951 1 95.31 100 LEU A CA 1
ATOM 773 C C . LEU A 1 100 ? 3.848 -0.086 -5.266 1 95.31 100 LEU A C 1
ATOM 775 O O . LEU A 1 100 ? 5.066 -0.25 -5.355 1 95.31 100 LEU A O 1
ATOM 779 N N . ALA A 1 101 ? 3.002 -0.268 -6.246 1 96.69 101 ALA A N 1
ATOM 780 C CA . ALA A 1 101 ? 3.486 -0.668 -7.566 1 96.69 101 ALA A CA 1
ATOM 781 C C . ALA A 1 101 ? 4.477 0.353 -8.117 1 96.69 101 ALA A C 1
ATOM 783 O O . ALA A 1 101 ? 5.555 -0.013 -8.594 1 96.69 101 ALA A O 1
ATOM 784 N N . LYS A 1 102 ? 4.082 1.582 -8.016 1 93.56 102 LYS A N 1
ATOM 785 C CA . LYS A 1 102 ? 4.949 2.656 -8.492 1 93.56 102 LYS A CA 1
ATOM 786 C C . LYS A 1 102 ? 6.293 2.641 -7.77 1 93.56 102 LYS A C 1
ATOM 788 O O . LYS A 1 102 ? 7.348 2.752 -8.398 1 93.56 102 LYS A O 1
ATOM 793 N N . ASP A 1 103 ? 6.211 2.479 -6.508 1 92.56 103 ASP A N 1
ATOM 794 C CA . ASP A 1 103 ? 7.434 2.449 -5.715 1 92.56 103 ASP A CA 1
ATOM 795 C C . ASP A 1 103 ? 8.312 1.265 -6.105 1 92.56 103 ASP A C 1
ATOM 797 O O . ASP A 1 103 ? 9.508 1.43 -6.355 1 92.56 103 ASP A O 1
ATOM 801 N N . PHE A 1 104 ? 7.746 0.11 -6.195 1 94.94 104 PHE A N 1
ATOM 802 C CA . PHE A 1 104 ? 8.492 -1.114 -6.457 1 94.94 104 PHE A CA 1
ATOM 803 C C . PHE A 1 104 ? 9.078 -1.1 -7.863 1 94.94 104 PHE A C 1
ATOM 805 O O . PHE A 1 104 ? 10.203 -1.563 -8.078 1 94.94 104 PHE A O 1
ATOM 812 N N . LEU A 1 105 ? 8.375 -0.614 -8.812 1 95 105 LEU A N 1
ATOM 813 C CA . LEU A 1 105 ? 8.828 -0.652 -10.195 1 95 105 LEU A CA 1
ATOM 814 C C . LEU A 1 105 ? 9.914 0.389 -10.445 1 95 105 LEU A C 1
ATOM 816 O O . LEU A 1 105 ? 10.719 0.244 -11.367 1 95 105 LEU A O 1
ATOM 820 N N . ASN A 1 106 ? 9.969 1.405 -9.555 1 91.94 106 ASN A N 1
ATOM 821 C CA . ASN A 1 106 ? 10.969 2.449 -9.727 1 91.94 106 ASN A CA 1
ATOM 822 C C . ASN A 1 106 ? 12.094 2.318 -8.695 1 91.94 106 ASN A C 1
ATOM 824 O O . ASN A 1 106 ? 12.914 3.227 -8.547 1 91.94 106 ASN A O 1
ATOM 828 N N . ILE A 1 107 ? 12.125 1.215 -8.078 1 90.44 107 ILE A N 1
ATOM 829 C CA . ILE A 1 107 ? 13.102 0.969 -7.016 1 90.44 107 ILE A CA 1
ATOM 830 C C . ILE A 1 107 ? 14.508 0.935 -7.609 1 90.44 107 ILE A C 1
ATOM 832 O O . ILE A 1 107 ? 14.727 0.367 -8.68 1 90.44 107 ILE A O 1
ATOM 836 N N . SER A 1 108 ? 15.438 1.56 -6.977 1 89.75 108 SER A N 1
ATOM 837 C CA . SER A 1 108 ? 16.828 1.515 -7.422 1 89.75 108 SER A CA 1
ATOM 838 C C . SER A 1 108 ? 17.438 0.141 -7.176 1 89.75 108 SER A C 1
ATOM 840 O O . SER A 1 108 ? 16.953 -0.625 -6.344 1 89.75 108 SER A O 1
ATOM 842 N N . ASP A 1 109 ? 18.578 -0.141 -7.789 1 90.62 109 ASP A N 1
ATOM 843 C CA . ASP A 1 109 ? 19.266 -1.413 -7.602 1 90.62 109 ASP A CA 1
ATOM 844 C C . ASP A 1 109 ? 19.719 -1.587 -6.156 1 90.62 109 ASP A C 1
ATOM 846 O O . ASP A 1 109 ? 19.625 -2.684 -5.598 1 90.62 109 ASP A O 1
ATOM 850 N N . LYS A 1 110 ? 20.172 -0.485 -5.641 1 88.31 110 LYS A N 1
ATOM 851 C CA . LYS A 1 110 ? 20.609 -0.545 -4.254 1 88.31 110 LYS A CA 1
ATOM 852 C C . LYS A 1 110 ? 19.469 -0.882 -3.314 1 88.31 110 LYS A C 1
ATOM 854 O O . LYS A 1 110 ? 19.578 -1.774 -2.471 1 88.31 110 LYS A O 1
ATOM 859 N N . ASN A 1 111 ? 18.344 -0.219 -3.521 1 89.44 111 ASN A N 1
ATOM 860 C CA . ASN A 1 111 ? 17.188 -0.46 -2.664 1 89.44 111 ASN A CA 1
ATOM 861 C C . ASN A 1 111 ? 16.609 -1.854 -2.887 1 89.44 111 ASN A C 1
ATOM 863 O O . ASN A 1 111 ? 16.109 -2.475 -1.951 1 89.44 111 ASN A O 1
ATOM 867 N N . LEU A 1 112 ? 16.625 -2.24 -4.141 1 93.62 112 LEU A N 1
ATOM 868 C CA . LEU A 1 112 ? 16.172 -3.598 -4.426 1 93.62 112 LEU A CA 1
ATOM 869 C C . LEU A 1 112 ? 17 -4.621 -3.662 1 93.62 112 LEU A C 1
ATOM 871 O O . LEU A 1 112 ? 16.453 -5.551 -3.062 1 93.62 112 LEU A O 1
ATOM 875 N N . LYS A 1 113 ? 18.312 -4.426 -3.666 1 93.56 113 LYS A N 1
ATOM 876 C CA . LYS A 1 113 ? 19.188 -5.316 -2.922 1 93.56 113 LYS A CA 1
ATOM 877 C C . LYS A 1 113 ? 18.859 -5.293 -1.431 1 93.56 113 LYS A C 1
ATOM 879 O O . LYS A 1 113 ? 18.859 -6.34 -0.776 1 93.56 113 LYS A O 1
ATOM 884 N N . ASP A 1 114 ? 18.594 -4.121 -0.948 1 90 114 ASP A N 1
ATOM 885 C CA . ASP A 1 114 ? 18.234 -3.992 0.463 1 90 114 ASP A CA 1
ATOM 886 C C . ASP A 1 114 ? 16.922 -4.719 0.773 1 90 114 ASP A C 1
ATOM 888 O O . ASP A 1 114 ? 16.812 -5.371 1.811 1 90 114 ASP A O 1
ATOM 892 N N . ASN A 1 115 ? 15.906 -4.555 -0.114 1 93.31 115 ASN A N 1
ATOM 893 C CA . ASN A 1 115 ? 14.617 -5.227 0.06 1 93.31 115 ASN A CA 1
ATOM 894 C C . ASN A 1 115 ? 14.766 -6.746 0.008 1 93.31 115 ASN A C 1
ATOM 896 O O . ASN A 1 115 ? 14.078 -7.465 0.728 1 93.31 115 ASN A O 1
ATOM 900 N N . LEU A 1 116 ? 15.711 -7.199 -0.82 1 96.38 116 LEU A N 1
ATOM 901 C CA . LEU A 1 116 ? 15.969 -8.633 -0.898 1 96.38 116 LEU A CA 1
ATOM 902 C C . LEU A 1 116 ? 16.641 -9.133 0.376 1 96.38 116 LEU A C 1
ATOM 904 O O . LEU A 1 116 ? 16.266 -10.172 0.917 1 96.38 116 LEU A O 1
ATOM 908 N N . SER A 1 117 ? 17.531 -8.328 0.884 1 94.44 117 SER A N 1
ATOM 909 C CA . SER A 1 117 ? 18.281 -8.711 2.078 1 94.44 117 SER A CA 1
ATOM 910 C C . SER A 1 117 ? 17.391 -8.711 3.314 1 94.44 117 SER A C 1
ATOM 912 O O . SER A 1 117 ? 17.547 -9.555 4.199 1 94.44 117 SER A O 1
ATOM 914 N N . SER A 1 118 ? 16.438 -7.766 3.361 1 91.81 118 SER A N 1
ATOM 915 C CA . SER A 1 118 ? 15.547 -7.656 4.512 1 91.81 118 SER A CA 1
ATOM 916 C C . SER A 1 118 ? 14.406 -8.656 4.422 1 91.81 118 SER A C 1
ATOM 918 O O . SER A 1 118 ? 13.688 -8.883 5.402 1 91.81 118 SER A O 1
ATOM 920 N N . GLY A 1 119 ? 14.148 -9.18 3.236 1 94.5 119 GLY A N 1
ATOM 921 C CA . GLY A 1 119 ? 13.078 -10.148 3.029 1 94.5 119 GLY A CA 1
ATOM 922 C C . GLY A 1 119 ? 11.758 -9.5 2.643 1 94.5 119 GLY A C 1
ATOM 923 O O . GLY A 1 119 ? 10.734 -10.18 2.561 1 94.5 119 GLY A O 1
ATOM 924 N N . LEU A 1 120 ? 11.805 -8.203 2.488 1 92.56 120 LEU A N 1
ATOM 925 C CA . LEU A 1 120 ? 10.594 -7.516 2.057 1 92.56 120 LEU A CA 1
ATOM 926 C C . LEU A 1 120 ? 10.18 -7.961 0.657 1 92.56 120 LEU A C 1
ATOM 928 O O . LEU A 1 120 ? 8.992 -8.109 0.371 1 92.56 120 LEU A O 1
ATOM 932 N N . LEU A 1 121 ? 11.18 -8.094 -0.174 1 96.69 121 LEU A N 1
ATOM 933 C CA . LEU A 1 121 ? 10.992 -8.703 -1.486 1 96.69 121 LEU A CA 1
ATOM 934 C C . LEU A 1 121 ? 11.766 -10.016 -1.592 1 96.69 121 LEU A C 1
ATOM 936 O O . LEU A 1 121 ? 12.859 -10.141 -1.033 1 96.69 121 LEU A O 1
ATOM 940 N N . ILE A 1 122 ? 11.188 -10.953 -2.262 1 97.88 122 ILE A N 1
ATOM 941 C CA . ILE A 1 122 ? 11.781 -12.266 -2.498 1 97.88 122 ILE A CA 1
ATOM 942 C C . ILE A 1 122 ? 11.828 -12.547 -3.998 1 97.88 122 ILE A C 1
ATOM 944 O O . ILE A 1 122 ? 10.797 -12.477 -4.68 1 97.88 122 ILE A O 1
ATOM 948 N N . GLU A 1 123 ? 13.016 -12.852 -4.473 1 97.56 123 GLU A N 1
ATOM 949 C CA . GLU A 1 123 ? 13.133 -13.164 -5.895 1 97.56 123 GLU A CA 1
ATOM 950 C C . GLU A 1 123 ? 12.82 -14.641 -6.164 1 97.56 123 GLU A C 1
ATOM 952 O O . GLU A 1 123 ? 13.273 -15.516 -5.43 1 97.56 123 GLU A O 1
ATOM 957 N N . VAL A 1 124 ? 11.984 -14.82 -7.16 1 96.25 124 VAL A N 1
ATOM 958 C CA . VAL A 1 124 ? 11.617 -16.172 -7.547 1 96.25 124 VAL A CA 1
ATOM 959 C C . VAL A 1 124 ? 12.406 -16.594 -8.789 1 96.25 124 VAL A C 1
ATOM 961 O O . VAL A 1 124 ? 12.414 -15.875 -9.797 1 96.25 124 VAL A O 1
ATOM 964 N N . THR A 1 125 ? 13.062 -17.703 -8.75 1 92.88 125 THR A N 1
ATOM 965 C CA . THR A 1 125 ? 13.844 -18.203 -9.875 1 92.88 125 THR A CA 1
ATOM 966 C C . THR A 1 125 ? 13.047 -19.234 -10.664 1 92.88 125 THR A C 1
ATOM 968 O O . THR A 1 125 ? 12.547 -20.203 -10.102 1 92.88 125 THR A O 1
ATOM 971 N N . CYS A 1 126 ? 12.836 -18.859 -11.883 1 89.19 126 CYS A N 1
ATOM 972 C CA . CYS A 1 126 ? 12.086 -19.766 -12.758 1 89.19 126 CYS A CA 1
ATOM 973 C C . CYS A 1 126 ? 13.031 -20.609 -13.609 1 89.19 126 CYS A C 1
ATOM 975 O O . CYS A 1 126 ? 14.031 -20.094 -14.117 1 89.19 126 CYS A O 1
ATOM 977 N N . ASN A 1 127 ? 13.172 -21.875 -13.359 1 74.56 127 ASN A N 1
ATOM 978 C CA . ASN A 1 127 ? 13.969 -22.797 -14.164 1 74.56 127 ASN A CA 1
ATOM 979 C C . ASN A 1 127 ? 13.344 -23.016 -15.539 1 74.56 127 ASN A C 1
ATOM 981 O O . ASN A 1 127 ? 12.117 -23.062 -15.672 1 74.56 127 ASN A O 1
ATOM 985 N N . GLU A 1 128 ? 14.07 -22.516 -16.656 1 55 128 GLU A N 1
ATOM 986 C CA . GLU A 1 128 ? 13.648 -22.984 -17.969 1 55 128 GLU A CA 1
ATOM 987 C C . GLU A 1 128 ? 13.516 -24.5 -18 1 55 128 GLU A C 1
ATOM 989 O O . GLU A 1 128 ? 14.195 -25.203 -17.25 1 55 128 GLU A O 1
ATOM 994 N N . MET B 1 1 ? 14.07 15.938 12.656 1 87.75 1 MET B N 1
ATOM 995 C CA . MET B 1 1 ? 13.203 14.898 12.109 1 87.75 1 MET B CA 1
ATOM 996 C C . MET B 1 1 ? 12.672 15.297 10.742 1 87.75 1 MET B C 1
ATOM 998 O O . MET B 1 1 ? 12.25 16.438 10.547 1 87.75 1 MET B O 1
ATOM 1002 N N . ARG B 1 2 ? 12.711 14.43 9.703 1 94.94 2 ARG B N 1
ATOM 1003 C CA . ARG B 1 2 ? 12.25 14.734 8.352 1 94.94 2 ARG B CA 1
ATOM 1004 C C . ARG B 1 2 ? 10.805 14.312 8.156 1 94.94 2 ARG B C 1
ATOM 1006 O O . ARG B 1 2 ? 10.398 13.234 8.602 1 94.94 2 ARG B O 1
ATOM 1013 N N . ILE B 1 3 ? 10.016 15.18 7.551 1 97.31 3 ILE B N 1
ATOM 1014 C CA . ILE B 1 3 ? 8.594 14.953 7.34 1 97.31 3 ILE B CA 1
ATOM 1015 C C . ILE B 1 3 ? 8.312 14.82 5.844 1 97.31 3 ILE B C 1
ATOM 1017 O O . ILE B 1 3 ? 8.742 15.664 5.047 1 97.31 3 ILE B O 1
ATOM 1021 N N . PHE B 1 4 ? 7.625 13.766 5.48 1 98.19 4 PHE B N 1
ATOM 1022 C CA . PHE B 1 4 ? 7.289 13.531 4.082 1 98.19 4 PHE B CA 1
ATOM 1023 C C . PHE B 1 4 ? 5.805 13.234 3.924 1 98.19 4 PHE B C 1
ATOM 1025 O O . PHE B 1 4 ? 5.145 12.812 4.875 1 98.19 4 PHE B O 1
ATOM 1032 N N . THR B 1 5 ? 5.281 13.414 2.756 1 98.06 5 THR B N 1
ATOM 1033 C CA . THR B 1 5 ? 3.969 12.945 2.332 1 98.06 5 THR B CA 1
ATOM 1034 C C . THR B 1 5 ? 4.066 12.18 1.017 1 98.06 5 THR B C 1
ATOM 1036 O O . THR B 1 5 ? 4.941 12.453 0.193 1 98.06 5 THR B O 1
ATOM 1039 N N . THR B 1 6 ? 3.232 11.242 0.889 1 97.81 6 THR B N 1
ATOM 1040 C CA . THR B 1 6 ? 3.047 10.719 -0.459 1 97.81 6 THR B CA 1
ATOM 1041 C C . THR B 1 6 ? 2.348 11.742 -1.348 1 97.81 6 THR B C 1
ATOM 1043 O O . THR B 1 6 ? 1.782 12.719 -0.851 1 97.81 6 THR B O 1
ATOM 1046 N N . ASP B 1 7 ? 2.389 11.508 -2.619 1 95.62 7 ASP B N 1
ATOM 1047 C CA . ASP B 1 7 ? 1.725 12.422 -3.545 1 95.62 7 ASP B CA 1
ATOM 1048 C C . ASP B 1 7 ? 0.21 12.398 -3.352 1 95.62 7 ASP B C 1
ATOM 1050 O O . ASP B 1 7 ? -0.447 13.438 -3.408 1 95.62 7 ASP B O 1
ATOM 1054 N N . ASP B 1 8 ? -0.361 11.281 -3.035 1 94.44 8 ASP B N 1
ATOM 1055 C CA . ASP B 1 8 ? -1.79 11.141 -2.771 1 94.44 8 ASP B CA 1
ATOM 1056 C C . ASP B 1 8 ? -2.201 11.938 -1.533 1 94.44 8 ASP B C 1
ATOM 1058 O O . ASP B 1 8 ? -3.246 12.586 -1.526 1 94.44 8 ASP B O 1
ATOM 1062 N N . PHE B 1 9 ? -1.394 11.844 -0.563 1 97.31 9 PHE B N 1
ATOM 1063 C CA . PHE B 1 9 ? -1.736 12.586 0.645 1 97.31 9 PHE B CA 1
ATOM 1064 C C . PHE B 1 9 ? -1.593 14.086 0.42 1 97.31 9 PHE B C 1
ATOM 1066 O O . PHE B 1 9 ? -2.396 14.875 0.921 1 97.31 9 PHE B O 1
ATOM 1073 N N . ALA B 1 10 ? -0.546 14.469 -0.299 1 96.69 10 ALA B N 1
ATOM 1074 C CA . ALA B 1 10 ? -0.393 15.883 -0.634 1 96.69 10 ALA B CA 1
ATOM 1075 C C . ALA B 1 10 ? -1.613 16.406 -1.389 1 96.69 10 ALA B C 1
ATOM 1077 O O . ALA B 1 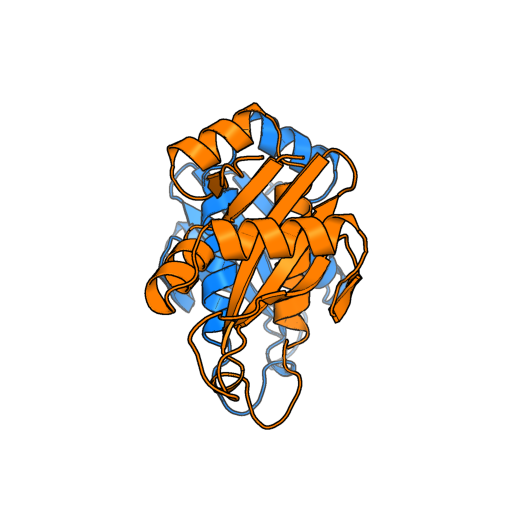10 ? -2.094 17.5 -1.118 1 96.69 10 ALA B O 1
ATOM 1078 N N . ALA B 1 11 ? -2.098 15.625 -2.283 1 95.69 11 ALA B N 1
ATOM 1079 C CA . ALA B 1 11 ? -3.303 16 -3.018 1 95.69 11 ALA B CA 1
ATOM 1080 C C . ALA B 1 11 ? -4.504 16.109 -2.084 1 95.69 11 ALA B C 1
ATOM 1082 O O . ALA B 1 11 ? -5.312 17.031 -2.209 1 95.69 11 ALA B O 1
ATOM 1083 N N . PHE B 1 12 ? -4.617 15.18 -1.215 1 94.94 12 PHE B N 1
ATOM 1084 C CA . PHE B 1 12 ? -5.676 15.203 -0.21 1 94.94 12 PHE B CA 1
ATOM 1085 C C . PHE B 1 12 ? -5.613 16.484 0.606 1 94.94 12 PHE B C 1
ATOM 1087 O O . PHE B 1 12 ? -6.645 17.109 0.873 1 94.94 12 PHE B O 1
ATOM 1094 N N . MET B 1 13 ? -4.402 16.891 1.04 1 94.38 13 MET B N 1
ATOM 1095 C CA . MET B 1 13 ? -4.227 18.125 1.798 1 94.38 13 MET B CA 1
ATOM 1096 C C . MET B 1 13 ? -4.727 19.328 1.002 1 94.38 13 MET B C 1
ATOM 1098 O O . MET B 1 13 ? -5.469 20.156 1.527 1 94.38 13 MET B O 1
ATOM 1102 N N . ASP B 1 14 ? -4.332 19.328 -0.22 1 94.38 14 ASP B N 1
ATOM 1103 C CA . ASP B 1 14 ? -4.73 20.438 -1.081 1 94.38 14 ASP B CA 1
ATOM 1104 C C . ASP B 1 14 ? -6.25 20.484 -1.252 1 94.38 14 ASP B C 1
ATOM 1106 O O . ASP B 1 14 ? -6.863 21.547 -1.132 1 94.38 14 ASP B O 1
ATOM 1110 N N . ASP B 1 15 ? -6.82 19.344 -1.47 1 93.81 15 ASP B N 1
ATOM 1111 C CA . ASP B 1 15 ? -8.258 19.234 -1.71 1 93.81 15 ASP B CA 1
ATOM 1112 C C . ASP B 1 15 ? -9.055 19.672 -0.482 1 93.81 15 ASP B C 1
ATOM 1114 O O . ASP B 1 15 ? -10.211 20.062 -0.597 1 93.81 15 ASP B O 1
ATOM 1118 N N . ASN B 1 16 ? -8.43 19.594 0.672 1 91.88 16 ASN B N 1
ATOM 1119 C CA . ASN B 1 16 ? -9.172 19.828 1.901 1 91.88 16 ASN B CA 1
ATOM 1120 C C . ASN B 1 16 ? -8.602 21.016 2.686 1 91.88 16 ASN B C 1
ATOM 1122 O O . ASN B 1 16 ? -8.891 21.172 3.873 1 91.88 16 ASN B O 1
ATOM 1126 N N . SER B 1 17 ? -7.707 21.75 2.096 1 91.5 17 SER B N 1
ATOM 1127 C CA . SER B 1 17 ? -7.164 23.016 2.604 1 91.5 17 SER B CA 1
ATOM 1128 C C . SER B 1 17 ? -6.375 22.797 3.891 1 91.5 17 SER B C 1
ATOM 1130 O O . SER B 1 17 ? -6.48 23.578 4.832 1 91.5 17 SER B O 1
ATOM 1132 N N . LEU B 1 18 ? -5.672 21.672 3.854 1 92.62 18 LEU B N 1
ATOM 1133 C CA . LEU B 1 18 ? -4.688 21.453 4.906 1 92.62 18 LEU B CA 1
ATOM 1134 C C . LEU B 1 18 ? -3.34 22.047 4.527 1 92.62 18 LEU B C 1
ATOM 1136 O O . LEU B 1 18 ? -2.859 21.859 3.408 1 92.62 18 LEU B O 1
ATOM 1140 N N . THR B 1 19 ? -2.789 22.75 5.469 1 91.88 19 THR B N 1
ATOM 1141 C CA . THR B 1 19 ? -1.545 23.453 5.176 1 91.88 19 THR B CA 1
ATOM 1142 C C . THR B 1 19 ? -0.344 22.672 5.691 1 91.88 19 THR B C 1
ATOM 1144 O O . THR B 1 19 ? -0.501 21.734 6.473 1 91.88 19 THR B O 1
ATOM 1147 N N . SER B 1 20 ? 0.805 23.109 5.215 1 93.38 20 SER B N 1
ATOM 1148 C CA . SER B 1 20 ? 2.035 22.516 5.742 1 93.38 20 SER B CA 1
ATOM 1149 C C . SER B 1 20 ? 2.162 22.766 7.242 1 93.38 20 SER B C 1
ATOM 1151 O O . SER B 1 20 ? 2.717 21.938 7.965 1 93.38 20 SER B O 1
ATOM 1153 N N . ALA B 1 21 ? 1.624 23.891 7.672 1 92.62 21 ALA B N 1
ATOM 1154 C CA . ALA B 1 21 ? 1.656 24.188 9.102 1 92.62 21 ALA B CA 1
ATOM 1155 C C . ALA B 1 21 ? 0.816 23.188 9.891 1 92.62 21 ALA B C 1
ATOM 1157 O O . ALA B 1 21 ? 1.216 22.734 10.969 1 92.62 21 ALA B O 1
ATOM 1158 N N . ASP B 1 22 ? -0.353 22.828 9.359 1 92.88 22 ASP B N 1
ATOM 1159 C CA . ASP B 1 22 ? -1.187 21.797 9.984 1 92.88 22 ASP B CA 1
ATOM 1160 C C . ASP B 1 22 ? -0.438 20.469 10.094 1 92.88 22 ASP B C 1
ATOM 1162 O O . ASP B 1 22 ? -0.489 19.812 11.133 1 92.88 22 ASP B O 1
ATOM 1166 N N . LEU B 1 23 ? 0.289 20.172 9.047 1 94.94 23 LEU B N 1
ATOM 1167 C CA . LEU B 1 23 ? 1.021 18.906 9 1 94.94 23 LEU B CA 1
ATOM 1168 C C . LEU B 1 23 ? 2.182 18.906 9.992 1 94.94 23 LEU B C 1
ATOM 1170 O O . LEU B 1 23 ? 2.422 17.922 10.68 1 94.94 23 LEU B O 1
ATOM 1174 N N . CYS B 1 24 ? 2.814 20.016 10.055 1 95.75 24 CYS B N 1
ATOM 1175 C CA . CYS B 1 24 ? 3.945 20.141 10.969 1 95.75 24 CYS B CA 1
ATOM 1176 C C . CYS B 1 24 ? 3.494 20 12.414 1 95.75 24 CYS B C 1
ATOM 1178 O O . CYS B 1 24 ? 4.16 19.344 13.211 1 95.75 24 CYS B O 1
ATOM 1180 N N . GLN B 1 25 ? 2.408 20.609 12.703 1 94.38 25 GLN B N 1
ATOM 1181 C CA . GLN B 1 25 ? 1.872 20.484 14.055 1 94.38 25 GLN B CA 1
ATOM 1182 C C . GLN B 1 25 ? 1.501 19.031 14.359 1 94.38 25 GLN B C 1
ATOM 1184 O O . GLN B 1 25 ? 1.797 18.516 15.438 1 94.38 25 GLN B O 1
ATOM 1189 N N . SER B 1 26 ? 0.868 18.438 13.414 1 95.69 26 SER B N 1
ATOM 1190 C CA . SER B 1 26 ? 0.499 17.031 13.57 1 95.69 26 SER B CA 1
ATOM 1191 C C . SER B 1 26 ? 1.732 16.156 13.742 1 95.69 26 SER B C 1
ATOM 1193 O O . SER B 1 26 ? 1.744 15.25 14.586 1 95.69 26 SER B O 1
ATOM 1195 N N . ALA B 1 27 ? 2.756 16.406 12.977 1 96.62 27 ALA B N 1
ATOM 1196 C CA . ALA B 1 27 ? 4.004 15.648 13.062 1 96.62 27 ALA B CA 1
ATOM 1197 C C . ALA B 1 27 ? 4.641 15.797 14.438 1 96.62 27 ALA B C 1
ATOM 1199 O O . ALA B 1 27 ? 5.109 14.82 15.023 1 96.62 27 ALA B O 1
ATOM 1200 N N . LYS B 1 28 ? 4.609 17 14.922 1 95.25 28 LYS B N 1
ATOM 1201 C CA . LYS B 1 28 ? 5.152 17.234 16.25 1 95.25 28 LYS B CA 1
ATOM 1202 C C . LYS B 1 28 ? 4.402 16.438 17.312 1 95.25 28 LYS B C 1
ATOM 1204 O O . LYS B 1 28 ? 5.012 15.898 18.234 1 95.25 28 LYS B O 1
ATOM 1209 N N . GLU B 1 29 ? 3.125 16.391 17.141 1 96.5 29 GLU B N 1
ATOM 1210 C CA . GLU B 1 29 ? 2.314 15.617 18.062 1 96.5 29 GLU B CA 1
ATOM 1211 C C . GLU B 1 29 ? 2.668 14.133 18 1 96.5 29 GLU B C 1
ATOM 1213 O O . GLU B 1 29 ? 2.811 13.477 19.031 1 96.5 29 GLU B O 1
ATOM 1218 N N . VAL B 1 30 ? 2.855 13.633 16.844 1 96.94 30 VAL B N 1
ATOM 1219 C CA . VAL B 1 30 ? 3.221 12.227 16.672 1 96.94 30 VAL B CA 1
ATOM 1220 C C . VAL B 1 30 ? 4.566 11.961 17.328 1 96.94 30 VAL B C 1
ATOM 1222 O O . VAL B 1 30 ? 4.723 10.969 18.062 1 96.94 30 VAL B O 1
ATOM 1225 N N . ILE B 1 31 ? 5.52 12.836 17.141 1 95 31 ILE B N 1
ATOM 1226 C CA . ILE B 1 31 ? 6.859 12.703 17.703 1 95 31 ILE B CA 1
ATOM 1227 C C . ILE B 1 31 ? 6.781 12.664 19.234 1 95 31 ILE B C 1
ATOM 1229 O O . ILE B 1 31 ? 7.52 11.914 19.875 1 95 31 ILE B O 1
ATOM 1233 N N . ASN B 1 32 ? 5.793 13.336 19.719 1 96 32 ASN B N 1
ATOM 1234 C CA . ASN B 1 32 ? 5.637 13.422 21.172 1 96 32 ASN B CA 1
ATOM 1235 C C . ASN B 1 32 ? 4.746 12.305 21.703 1 96 32 ASN B C 1
ATOM 1237 O O . ASN B 1 32 ? 4.371 12.312 22.875 1 96 32 ASN B O 1
ATOM 1241 N N . GLY B 1 33 ? 4.301 11.461 20.844 1 96.06 33 GLY B N 1
ATOM 1242 C CA . GLY B 1 33 ? 3.533 10.297 21.25 1 96.06 33 GLY B CA 1
ATOM 1243 C C . GLY B 1 33 ? 2.039 10.555 21.297 1 96.06 33 GLY B C 1
ATOM 1244 O O . GLY B 1 33 ? 1.279 9.734 21.828 1 96.06 33 GLY B O 1
ATOM 1245 N N . LEU B 1 34 ? 1.632 11.711 20.859 1 96.75 34 LEU B N 1
ATOM 1246 C CA . LEU B 1 34 ? 0.215 12.055 20.812 1 96.75 34 LEU B CA 1
ATOM 1247 C C . LEU B 1 34 ? -0.42 11.57 19.516 1 96.75 34 LEU B C 1
ATOM 1249 O O . LEU B 1 34 ? -0.579 12.352 18.578 1 96.75 34 LEU B O 1
ATOM 1253 N N . VAL B 1 35 ? -0.792 10.328 19.484 1 97.38 35 VAL B N 1
ATOM 1254 C CA . VAL B 1 35 ? -1.408 9.695 18.312 1 97.38 35 VAL B CA 1
ATOM 1255 C C . VAL B 1 35 ? -2.791 9.164 18.688 1 97.38 35 VAL B C 1
ATOM 1257 O O . VAL B 1 35 ? -3.09 8.969 19.875 1 97.38 35 VAL B O 1
ATOM 1260 N N . ASP B 1 36 ? -3.598 8.922 17.734 1 96.69 36 ASP B N 1
ATOM 1261 C CA . ASP B 1 36 ? -4.945 8.422 17.984 1 96.69 36 ASP B CA 1
ATOM 1262 C C . ASP B 1 36 ? -4.945 6.895 18.109 1 96.69 36 ASP B C 1
ATOM 1264 O O . ASP B 1 36 ? -5.812 6.324 18.766 1 96.69 36 ASP B O 1
ATOM 1268 N N . ALA B 1 37 ? -4.016 6.176 17.406 1 97.5 37 ALA B N 1
ATOM 1269 C CA . ALA B 1 37 ? -3.889 4.727 17.531 1 97.5 37 ALA B CA 1
ATOM 1270 C C . ALA B 1 37 ? -2.518 4.258 17.047 1 97.5 37 ALA B C 1
ATOM 1272 O O . ALA B 1 37 ? -1.977 4.785 16.078 1 97.5 37 ALA B O 1
ATOM 1273 N N . ASN B 1 38 ? -1.901 3.287 17.719 1 98.12 38 ASN B N 1
ATOM 1274 C CA . ASN B 1 38 ? -0.758 2.508 17.25 1 98.12 38 ASN B CA 1
ATOM 1275 C C . ASN B 1 38 ? -1.201 1.248 16.516 1 98.12 38 ASN B C 1
ATOM 1277 O O . ASN B 1 38 ? -1.732 0.32 17.125 1 98.12 38 ASN B O 1
ATOM 1281 N N . LEU B 1 39 ? -1.009 1.229 15.242 1 97.62 39 LEU B N 1
ATOM 1282 C CA . LEU B 1 39 ? -1.54 0.158 14.406 1 97.62 39 LEU B CA 1
ATOM 1283 C C . LEU B 1 39 ? -0.517 -0.961 14.242 1 97.62 39 LEU B C 1
ATOM 1285 O O . LEU B 1 39 ? -0.797 -1.976 13.602 1 97.62 39 LEU B O 1
ATOM 1289 N N . GLY B 1 40 ? 0.642 -0.799 14.773 1 95.88 40 GLY B N 1
ATOM 1290 C CA . GLY B 1 40 ? 1.704 -1.784 14.648 1 95.88 40 GLY B CA 1
ATOM 1291 C C . GLY B 1 40 ? 2.562 -1.581 13.414 1 95.88 40 GLY B C 1
ATOM 1292 O O . GLY B 1 40 ? 2.098 -1.037 12.414 1 95.88 40 GLY B O 1
ATOM 1293 N N . GLY B 1 41 ? 3.846 -1.94 13.461 1 94.56 41 GLY B N 1
ATOM 1294 C CA . GLY B 1 41 ? 4.734 -1.81 12.32 1 94.56 41 GLY B CA 1
ATOM 1295 C C . GLY B 1 41 ? 5.145 -0.375 12.039 1 94.56 41 GLY B C 1
ATOM 1296 O O . GLY B 1 41 ? 5.277 0.028 10.883 1 94.56 41 GLY B O 1
ATOM 1297 N N . ASN B 1 42 ? 5.207 0.434 13.07 1 97.38 42 ASN B N 1
ATOM 1298 C CA . ASN B 1 42 ? 5.562 1.846 12.969 1 97.38 42 ASN B CA 1
ATOM 1299 C C . ASN B 1 42 ? 4.504 2.635 12.203 1 97.38 42 ASN B C 1
ATOM 1301 O O . ASN B 1 42 ? 4.82 3.627 11.547 1 97.38 42 ASN B O 1
ATOM 1305 N N . LEU B 1 43 ? 3.357 2.07 12.211 1 98.44 43 LEU B N 1
ATOM 1306 C CA . LEU B 1 43 ? 2.209 2.705 11.57 1 98.44 43 LEU B CA 1
ATOM 1307 C C . LEU B 1 43 ? 1.245 3.262 12.617 1 98.44 43 LEU B C 1
ATOM 1309 O O . LEU B 1 43 ? 0.919 2.582 13.594 1 98.44 43 LEU B O 1
ATOM 1313 N N . PHE B 1 44 ? 0.712 4.523 12.414 1 98.62 44 PHE B N 1
ATOM 1314 C CA . PHE B 1 44 ? -0.14 5.199 13.383 1 98.62 44 PHE B CA 1
ATOM 1315 C C . PHE B 1 44 ? -1.3 5.902 12.688 1 98.62 44 PHE B C 1
ATOM 1317 O O . PHE B 1 44 ? -1.188 6.289 11.523 1 98.62 44 PHE B O 1
ATOM 1324 N N . LYS B 1 45 ? -2.365 5.996 13.43 1 97.75 45 LYS B N 1
ATOM 1325 C CA . LYS B 1 45 ? -3.443 6.898 13.047 1 97.75 45 LYS B CA 1
ATOM 1326 C C . LYS B 1 45 ? -3.301 8.25 13.742 1 97.75 45 LYS B C 1
ATOM 1328 O O . LYS B 1 45 ? -3.018 8.312 14.945 1 97.75 45 LYS B O 1
ATOM 1333 N N . LYS B 1 46 ? -3.457 9.336 12.93 1 96.88 46 LYS B N 1
ATOM 1334 C CA . LYS B 1 46 ? -3.346 10.68 13.492 1 96.88 46 LYS B CA 1
ATOM 1335 C C . LYS B 1 46 ? -4.387 11.617 12.891 1 96.88 46 LYS B C 1
ATOM 1337 O O . LYS B 1 46 ? -4.473 11.758 11.672 1 96.88 46 LYS B O 1
ATOM 1342 N N . ARG B 1 47 ? -5.176 12.219 13.727 1 95 47 ARG B N 1
ATOM 1343 C CA . ARG B 1 47 ? -6.105 13.258 13.312 1 95 47 ARG B CA 1
ATOM 1344 C C . ARG B 1 47 ? -5.379 14.586 13.086 1 95 47 ARG B C 1
ATOM 1346 O O . ARG B 1 47 ? -4.496 14.953 13.867 1 95 47 ARG B O 1
ATOM 1353 N N . ILE B 1 48 ? -5.73 15.211 12.062 1 94 48 ILE B N 1
ATOM 1354 C CA . ILE B 1 48 ? -5.207 16.531 11.781 1 94 48 ILE B CA 1
ATOM 1355 C C . ILE B 1 48 ? -6.316 17.578 11.945 1 94 48 ILE B C 1
ATOM 1357 O O . ILE B 1 48 ? -7.348 17.5 11.273 1 94 48 ILE B O 1
ATOM 1361 N N . ALA B 1 49 ? -6.109 18.5 12.875 1 82.56 49 ALA B N 1
ATOM 1362 C CA . ALA B 1 49 ? -7.109 19.547 13.133 1 82.56 49 ALA B CA 1
ATOM 1363 C C . ALA B 1 49 ? -7.184 20.531 11.977 1 82.56 49 ALA B C 1
ATOM 1365 O O . ALA B 1 49 ? -6.152 20.906 11.414 1 82.56 49 ALA B O 1
ATOM 1366 N N . LEU B 1 50 ? -8.398 20.672 11.477 1 74.31 50 LEU B N 1
ATOM 1367 C CA . LEU B 1 50 ? -8.641 21.656 10.43 1 74.31 50 LEU B CA 1
ATOM 1368 C C . LEU B 1 50 ? -8.992 23.016 11.031 1 74.31 50 LEU B C 1
ATOM 1370 O O . LEU B 1 50 ? -9.805 23.094 11.961 1 74.31 50 LEU B 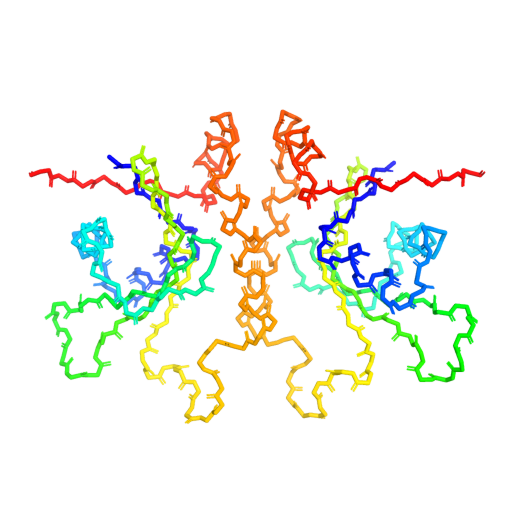O 1
ATOM 1374 N N . ALA B 1 51 ? -8.031 23.984 11.07 1 63.31 51 ALA B N 1
ATOM 1375 C CA . ALA B 1 51 ? -8.297 25.297 11.656 1 63.31 51 ALA B CA 1
ATOM 1376 C C . ALA B 1 51 ? -9.711 25.766 11.344 1 63.31 51 ALA B C 1
ATOM 1378 O O . ALA B 1 51 ? -10.398 26.312 12.203 1 63.31 51 ALA B O 1
ATOM 1379 N N . ARG B 1 52 ? -10.117 25.938 10.109 1 58.81 52 ARG B N 1
ATOM 1380 C CA . ARG B 1 52 ? -11.266 26.766 9.719 1 58.81 52 ARG B CA 1
ATOM 1381 C C . ARG B 1 52 ? -12.547 25.938 9.703 1 58.81 52 ARG B C 1
ATOM 1383 O O . ARG B 1 52 ? -13.609 26.438 9.328 1 58.81 52 ARG B O 1
ATOM 1390 N N . THR B 1 53 ? -12.352 24.625 9.805 1 56.22 53 THR B N 1
ATOM 1391 C CA . THR B 1 53 ? -13.625 23.984 9.516 1 56.22 53 THR B CA 1
ATOM 1392 C C . THR B 1 53 ? -14.398 23.719 10.805 1 56.22 53 THR B C 1
ATOM 1394 O O . THR B 1 53 ? -13.805 23.562 11.875 1 56.22 53 THR B O 1
ATOM 1397 N N . GLY B 1 54 ? -15.68 24.016 10.812 1 54.25 54 GLY B N 1
ATOM 1398 C CA . GLY B 1 54 ? -16.625 23.625 11.844 1 54.25 54 GLY B CA 1
A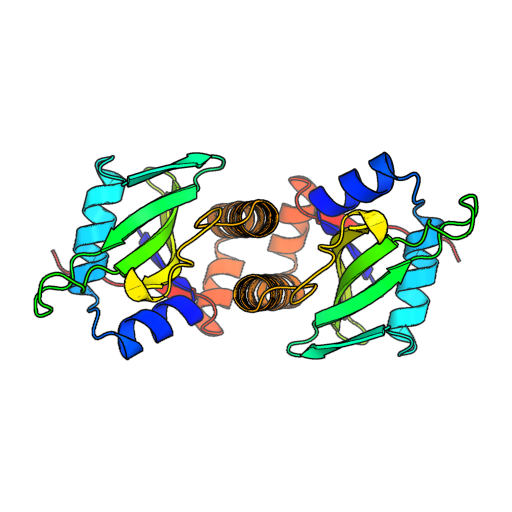TOM 1399 C C . GLY B 1 54 ? -16.406 22.219 12.352 1 54.25 54 GLY B C 1
ATOM 1400 O O . GLY B 1 54 ? -15.398 21.594 12.039 1 54.25 54 GLY B O 1
ATOM 1401 N N . LYS B 1 55 ? -17.375 21.578 13.141 1 54.34 55 LYS B N 1
ATOM 1402 C CA . LYS B 1 55 ? -17.438 20.312 13.859 1 54.34 55 LYS B CA 1
ATOM 1403 C C . LYS B 1 55 ? -17.031 19.141 12.961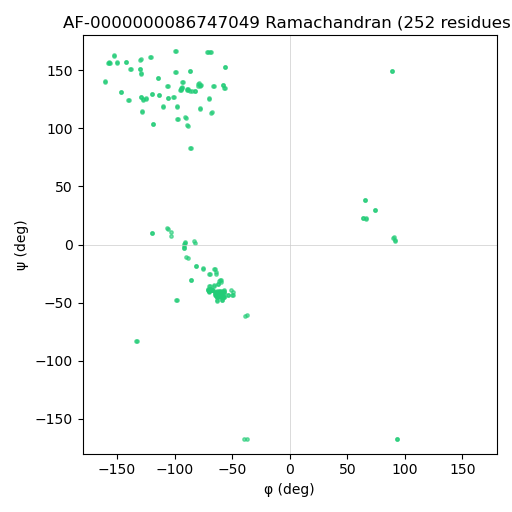 1 54.34 55 LYS B C 1
ATOM 1405 O O . LYS B 1 55 ? -16.391 18.188 13.422 1 54.34 55 LYS B O 1
ATOM 1410 N N . SER B 1 56 ? -17.375 19.094 11.773 1 56.09 56 SER B N 1
ATOM 1411 C CA . SER B 1 56 ? -17.312 17.922 10.914 1 56.09 56 SER B CA 1
ATOM 1412 C C . SER B 1 56 ? -15.914 17.75 10.328 1 56.09 56 SER B C 1
ATOM 1414 O O . SER B 1 56 ? -15.656 16.781 9.609 1 56.09 56 SER B O 1
ATOM 1416 N N . GLY B 1 57 ? -14.945 18.609 10.703 1 65.12 57 GLY B N 1
ATOM 1417 C CA . GLY B 1 57 ? -13.898 18.922 9.742 1 65.12 57 GLY B CA 1
ATOM 1418 C C . GLY B 1 57 ? -12.594 18.203 10.031 1 65.12 57 GLY B C 1
ATOM 1419 O O . GLY B 1 57 ? -11.57 18.5 9.398 1 65.12 57 GLY B O 1
ATOM 1420 N N . SER B 1 58 ? -12.492 17.344 10.906 1 83.06 58 SER B N 1
ATOM 1421 C CA . SER B 1 58 ? -11.156 16.828 11.172 1 83.06 58 SER B CA 1
ATOM 1422 C C . SER B 1 58 ? -10.758 15.789 10.125 1 83.06 58 SER B C 1
ATOM 1424 O O . SER B 1 58 ? -11.617 15.078 9.586 1 83.06 58 SER B O 1
ATOM 1426 N N . ALA B 1 59 ? -9.562 15.875 9.719 1 93 59 ALA B N 1
ATOM 1427 C CA . ALA B 1 59 ? -9.008 14.875 8.797 1 93 59 ALA B CA 1
ATOM 1428 C C . ALA B 1 59 ? -8.297 13.766 9.562 1 93 59 ALA B C 1
ATOM 1430 O O . ALA B 1 59 ? -7.672 14.008 10.594 1 93 59 ALA B O 1
ATOM 1431 N N . ARG B 1 60 ? -8.492 12.531 9.094 1 94.88 60 ARG B N 1
ATOM 1432 C CA . ARG B 1 60 ? -7.742 11.391 9.602 1 94.88 60 ARG B CA 1
ATOM 1433 C C . ARG B 1 60 ? -6.582 11.039 8.672 1 94.88 60 ARG B C 1
ATOM 1435 O O . ARG B 1 60 ? -6.645 11.297 7.469 1 94.88 60 ARG B O 1
ATOM 1442 N N . SER B 1 61 ? -5.48 10.508 9.273 1 97.56 61 SER B N 1
ATOM 1443 C CA . SER B 1 61 ? -4.328 10.156 8.445 1 97.56 61 SER B CA 1
ATOM 1444 C C . SER B 1 61 ? -3.664 8.875 8.945 1 97.56 61 SER B C 1
ATOM 1446 O O . SER B 1 61 ? -3.838 8.484 10.094 1 97.56 61 SER B O 1
ATOM 1448 N N . ILE B 1 62 ? -2.959 8.25 8.023 1 98.44 62 ILE B N 1
ATOM 1449 C CA . ILE B 1 62 ? -2.061 7.133 8.289 1 98.44 62 ILE B CA 1
ATOM 1450 C C . ILE B 1 62 ? -0.61 7.602 8.195 1 98.44 62 ILE B C 1
ATOM 1452 O O . ILE B 1 62 ? -0.193 8.141 7.164 1 98.44 62 ILE B O 1
ATOM 1456 N N . VAL B 1 63 ? 0.111 7.324 9.273 1 98.56 63 VAL B N 1
ATOM 1457 C CA . VAL B 1 63 ? 1.453 7.891 9.375 1 98.56 63 VAL B CA 1
ATOM 1458 C C . VAL B 1 63 ? 2.455 6.785 9.703 1 98.56 63 VAL B C 1
ATOM 1460 O O . VAL B 1 63 ? 2.254 6.02 10.648 1 98.56 63 VAL B O 1
ATOM 1463 N N . ALA B 1 64 ? 3.488 6.66 8.938 1 98.69 64 ALA B N 1
ATOM 1464 C CA . ALA B 1 64 ? 4.656 5.867 9.32 1 98.69 64 ALA B CA 1
ATOM 1465 C C . ALA B 1 64 ? 5.672 6.715 10.078 1 98.69 64 ALA B C 1
ATOM 1467 O O . ALA B 1 64 ? 6 7.824 9.656 1 98.69 64 ALA B O 1
ATOM 1468 N N . PHE B 1 65 ? 6.152 6.145 11.18 1 98.5 65 PHE B N 1
ATOM 1469 C CA . PHE B 1 65 ? 7.016 6.965 12.016 1 98.5 65 PHE B CA 1
ATOM 1470 C C . PHE B 1 65 ? 8.086 6.113 12.688 1 98.5 65 PHE B C 1
ATOM 1472 O O . PHE B 1 65 ? 7.793 5.039 13.219 1 98.5 65 PHE B O 1
ATOM 1479 N N . ARG B 1 66 ? 9.266 6.547 12.602 1 97.12 66 ARG B N 1
ATOM 1480 C CA . ARG B 1 66 ? 10.398 6.012 13.352 1 97.12 66 ARG B CA 1
ATOM 1481 C C . ARG B 1 66 ? 11.141 7.117 14.094 1 97.12 66 ARG B C 1
ATOM 1483 O O . ARG B 1 66 ? 11.609 8.078 13.469 1 97.12 66 ARG B O 1
ATOM 1490 N N . TYR B 1 67 ? 11.273 6.941 15.375 1 94.5 67 TYR B N 1
ATOM 1491 C CA . TYR B 1 67 ? 11.875 7.961 16.234 1 94.5 67 TYR B CA 1
ATOM 1492 C C . TYR B 1 67 ? 13.281 8.312 15.75 1 94.5 67 TYR B C 1
ATOM 1494 O O . TYR B 1 67 ? 14.062 7.434 15.391 1 94.5 67 TYR B O 1
ATOM 1502 N N . ASN B 1 68 ? 13.57 9.695 15.703 1 93.62 68 ASN B N 1
ATOM 1503 C CA . ASN B 1 68 ? 14.867 10.258 15.344 1 93.62 68 ASN B CA 1
ATOM 1504 C C . ASN B 1 68 ? 15.234 9.93 13.898 1 93.62 68 ASN B C 1
ATOM 1506 O O . ASN B 1 68 ? 16.422 9.828 13.57 1 93.62 68 ASN B O 1
ATOM 1510 N N . ASP B 1 69 ? 14.25 9.641 13.086 1 95.69 69 ASP B N 1
ATOM 1511 C CA . ASP B 1 69 ? 14.508 9.328 11.688 1 95.69 69 ASP B CA 1
ATOM 1512 C C . ASP B 1 69 ? 13.547 10.094 10.773 1 95.69 69 ASP B C 1
ATOM 1514 O O . ASP B 1 69 ? 13.867 11.188 10.312 1 95.69 69 ASP B O 1
ATOM 1518 N N . LYS B 1 70 ? 12.297 9.594 10.539 1 97.25 70 LYS B N 1
ATOM 1519 C CA . LYS B 1 70 ? 11.414 10.305 9.617 1 97.25 70 LYS B CA 1
ATOM 1520 C C . LYS B 1 70 ? 9.953 9.977 9.898 1 97.25 70 LYS B C 1
ATOM 1522 O O . LYS B 1 70 ? 9.648 8.992 10.578 1 97.25 70 LYS B O 1
ATOM 1527 N N . ILE B 1 71 ? 9.117 10.828 9.516 1 98.19 71 ILE B N 1
ATOM 1528 C CA . ILE B 1 71 ? 7.66 10.719 9.539 1 98.19 71 ILE B CA 1
ATOM 1529 C C . ILE B 1 71 ? 7.109 10.836 8.117 1 98.19 71 ILE B C 1
ATOM 1531 O O . ILE B 1 71 ? 7.504 11.727 7.363 1 98.19 71 ILE B O 1
ATOM 1535 N N . ILE B 1 72 ? 6.273 9.906 7.734 1 98.56 72 ILE B N 1
ATOM 1536 C CA . ILE B 1 72 ? 5.699 9.93 6.395 1 98.56 72 ILE B CA 1
ATOM 1537 C C . ILE B 1 72 ? 4.18 9.82 6.48 1 98.56 72 ILE B C 1
ATOM 1539 O O . ILE B 1 72 ? 3.648 8.812 6.949 1 98.56 72 ILE B O 1
ATOM 1543 N N . PHE B 1 73 ? 3.512 10.836 6.09 1 98.62 73 PHE B N 1
ATOM 1544 C CA . PHE B 1 73 ? 2.062 10.773 5.941 1 98.62 73 PHE B CA 1
ATOM 1545 C C . PHE B 1 73 ? 1.678 10.062 4.652 1 98.62 73 PHE B C 1
ATOM 1547 O O . PHE B 1 73 ? 1.938 10.57 3.557 1 98.62 73 PHE B O 1
ATOM 1554 N N . ILE B 1 74 ? 0.998 8.969 4.785 1 98.31 74 ILE B N 1
ATOM 1555 C CA . ILE B 1 74 ? 0.808 8.047 3.672 1 98.31 74 ILE B CA 1
ATOM 1556 C C . ILE B 1 74 ? -0.561 8.281 3.035 1 98.31 74 ILE B C 1
ATOM 1558 O O . ILE B 1 74 ? -0.679 8.352 1.81 1 98.31 74 ILE B O 1
ATOM 1562 N N . ASP B 1 75 ? -1.623 8.375 3.826 1 97.44 75 ASP B N 1
ATOM 1563 C CA . ASP B 1 75 ? -3.008 8.438 3.367 1 97.44 75 ASP B CA 1
ATOM 1564 C C . ASP B 1 75 ? -3.871 9.242 4.34 1 97.44 75 ASP B C 1
ATOM 1566 O O . ASP B 1 75 ? -3.504 9.422 5.5 1 97.44 75 ASP B O 1
ATOM 1570 N N . GLY B 1 76 ? -4.945 9.758 3.818 1 95.81 76 GLY B N 1
ATOM 1571 C CA . GLY B 1 76 ? -5.852 10.531 4.656 1 95.81 76 GLY B CA 1
ATOM 1572 C C . GLY B 1 76 ? -7.27 10.578 4.113 1 95.81 76 GLY B C 1
ATOM 1573 O O . GLY B 1 76 ? -7.488 10.352 2.922 1 95.81 76 GLY B O 1
ATOM 1574 N N . TRP B 1 77 ? -8.188 10.805 4.945 1 94.38 77 TRP B N 1
ATOM 1575 C CA . TRP B 1 77 ? -9.594 10.953 4.59 1 94.38 77 TRP B CA 1
ATOM 1576 C C . TRP B 1 77 ? -10.312 11.844 5.594 1 94.38 77 TRP B C 1
ATOM 1578 O O . TRP B 1 77 ? -9.805 12.094 6.691 1 94.38 77 TRP B O 1
ATOM 1588 N N . LEU B 1 78 ? -11.43 12.328 5.199 1 91.75 78 LEU B N 1
ATOM 1589 C CA . LEU B 1 78 ? -12.281 13.078 6.121 1 91.75 78 LEU B CA 1
ATOM 1590 C C . LEU B 1 78 ? -13.195 12.133 6.902 1 91.75 78 LEU B C 1
ATOM 1592 O O . LEU B 1 78 ? -13.586 11.078 6.395 1 91.75 78 LEU B O 1
ATOM 1596 N N . LYS B 1 79 ? -13.469 12.562 8.07 1 85.81 79 LYS B N 1
ATOM 1597 C CA . LYS B 1 79 ? -14.383 11.789 8.914 1 85.81 79 LYS B CA 1
ATOM 1598 C C . LYS B 1 79 ? -15.656 11.422 8.164 1 85.81 79 LYS B C 1
ATOM 1600 O O . LYS B 1 79 ? -16.156 10.305 8.281 1 85.81 79 LYS B O 1
ATOM 1605 N N . LYS B 1 80 ? -16.188 12.305 7.473 1 85.31 80 LYS B N 1
ATOM 1606 C CA . LYS B 1 80 ? -17.469 12.109 6.789 1 85.31 80 LYS B CA 1
ATOM 1607 C C . LYS B 1 80 ? -17.359 11.055 5.695 1 85.31 80 LYS B C 1
ATOM 1609 O O . LYS B 1 80 ? -18.359 10.5 5.254 1 85.31 80 LYS B O 1
ATOM 1614 N N . ASP B 1 81 ? -16.156 10.766 5.195 1 85.81 81 ASP B N 1
ATOM 1615 C CA . ASP B 1 81 ? -15.961 9.82 4.102 1 85.81 81 ASP B CA 1
ATOM 1616 C C . ASP B 1 81 ? -15.703 8.414 4.637 1 85.81 81 ASP B C 1
ATOM 1618 O O . ASP B 1 81 ? -15.484 7.48 3.861 1 85.81 81 ASP B O 1
ATOM 1622 N N . VAL B 1 82 ? -15.703 8.312 5.91 1 82.62 82 VAL B N 1
ATOM 1623 C CA . VAL B 1 82 ? -15.531 7.008 6.535 1 82.62 82 VAL B CA 1
ATOM 1624 C C . VAL B 1 82 ? -16.859 6.242 6.5 1 82.62 82 VAL B C 1
ATOM 1626 O O . VAL B 1 82 ? -17.922 6.809 6.773 1 82.62 82 VAL B O 1
ATOM 1629 N N . ALA B 1 83 ? -16.688 4.953 6.137 1 76.56 83 ALA B N 1
ATOM 1630 C CA . ALA B 1 83 ? -17.891 4.117 6.137 1 76.56 83 ALA B CA 1
ATOM 1631 C C . ALA B 1 83 ? -18.547 4.094 7.512 1 76.56 83 ALA B C 1
ATOM 1633 O O . ALA B 1 83 ? -17.859 4.051 8.531 1 76.56 83 ALA B O 1
ATOM 1634 N N . LYS B 1 84 ? -19.875 4.195 7.57 1 77.5 84 LYS B N 1
ATOM 1635 C CA . LYS B 1 84 ? -20.672 4.258 8.789 1 77.5 84 LYS B CA 1
ATOM 1636 C C . LYS B 1 84 ? -20.656 2.922 9.523 1 77.5 84 LYS B C 1
ATOM 1638 O O . LYS B 1 84 ? -20.844 2.875 10.742 1 77.5 84 LYS B O 1
ATOM 1643 N N . SER B 1 85 ? -20.438 1.899 8.781 1 79.31 85 SER B N 1
ATOM 1644 C CA . SER B 1 85 ? -20.391 0.572 9.383 1 79.31 85 SER B CA 1
ATOM 1645 C C . SER B 1 85 ? -19.141 -0.188 8.953 1 79.31 85 SER B C 1
ATOM 1647 O O . SER B 1 85 ? -18.562 0.113 7.914 1 79.31 85 SER B O 1
ATOM 1649 N N . GLY B 1 86 ? -18.719 -1.065 9.859 1 79.56 86 GLY B N 1
ATOM 1650 C CA . GLY B 1 86 ? -17.516 -1.852 9.586 1 79.56 86 GLY B CA 1
ATOM 1651 C C . GLY B 1 86 ? -16.25 -1.229 10.141 1 79.56 86 GLY B C 1
ATOM 1652 O O . GLY B 1 86 ? -16.312 -0.306 10.953 1 79.56 86 GLY B O 1
ATOM 1653 N N . LYS B 1 87 ? -15.211 -1.764 9.703 1 87.56 87 LYS B N 1
ATOM 1654 C CA . LYS B 1 87 ? -13.914 -1.268 10.148 1 87.56 87 LYS B CA 1
ATOM 1655 C C . LYS B 1 87 ? -13.492 -0.035 9.359 1 87.56 87 LYS B C 1
ATOM 1657 O O . LYS B 1 87 ? -13.555 -0.03 8.125 1 87.56 87 LYS B O 1
ATOM 1662 N N . GLU B 1 88 ? -13.047 1.048 10 1 90.12 88 GLU B N 1
ATOM 1663 C CA . GLU B 1 88 ? -12.547 2.256 9.352 1 90.12 88 GLU B CA 1
ATOM 1664 C C . GLU B 1 88 ? -11.438 1.929 8.359 1 90.12 88 GLU B C 1
ATOM 1666 O O . GLU B 1 88 ? -11.391 2.486 7.258 1 90.12 88 GLU B O 1
ATOM 1671 N N . ILE B 1 89 ? -10.547 1.053 8.766 1 93.88 89 ILE B N 1
ATOM 1672 C CA . ILE B 1 89 ? -9.469 0.545 7.914 1 93.88 89 ILE B CA 1
ATOM 1673 C C . ILE B 1 89 ? -9.609 -0.968 7.762 1 93.88 89 ILE B C 1
ATOM 1675 O O . ILE B 1 89 ? -9.289 -1.723 8.688 1 93.88 89 ILE B O 1
ATOM 1679 N N . PRO B 1 90 ? -10.062 -1.395 6.676 1 91.44 90 PRO B N 1
ATOM 1680 C CA . PRO B 1 90 ? -10.172 -2.838 6.461 1 91.44 90 PRO B CA 1
ATOM 1681 C C . PRO B 1 90 ? -8.852 -3.57 6.645 1 91.44 90 PRO B C 1
ATOM 1683 O O . PRO B 1 90 ? -7.785 -3.014 6.355 1 91.44 90 PRO B O 1
ATOM 1686 N N . ASP B 1 91 ? -8.898 -4.887 7.043 1 91.19 91 ASP B N 1
ATOM 1687 C CA . ASP B 1 91 ? -7.715 -5.66 7.406 1 91.19 91 ASP B CA 1
ATOM 1688 C C . ASP B 1 91 ? -6.723 -5.715 6.25 1 91.19 91 ASP B C 1
ATOM 1690 O O . ASP B 1 91 ? -5.516 -5.555 6.453 1 91.19 91 ASP B O 1
ATOM 1694 N N . LYS B 1 92 ? -7.188 -5.938 5.117 1 91.56 92 LYS B N 1
ATOM 1695 C CA . LYS B 1 92 ? -6.297 -6.027 3.961 1 91.56 92 LYS B CA 1
ATOM 1696 C C . LYS B 1 92 ? -5.617 -4.688 3.686 1 91.56 92 LYS B C 1
ATOM 1698 O O . LYS B 1 92 ? -4.43 -4.645 3.354 1 91.56 92 LYS B O 1
ATOM 1703 N N . LEU B 1 93 ? -6.375 -3.633 3.773 1 94.44 93 LEU B N 1
ATOM 1704 C CA . LEU B 1 93 ? -5.824 -2.295 3.59 1 94.44 93 LEU B CA 1
ATOM 1705 C C . LEU B 1 93 ? -4.746 -2.002 4.629 1 94.44 93 LEU B C 1
ATOM 1707 O O . LEU B 1 93 ? -3.682 -1.478 4.293 1 94.44 93 LEU B O 1
ATOM 1711 N N . LEU B 1 94 ? -4.988 -2.389 5.824 1 95.94 94 LEU B N 1
ATOM 1712 C CA . LEU B 1 94 ? -4.02 -2.205 6.898 1 95.94 94 LEU B CA 1
ATOM 1713 C C . LEU B 1 94 ? -2.725 -2.951 6.594 1 95.94 94 LEU B C 1
ATOM 1715 O O . LEU B 1 94 ? -1.632 -2.418 6.801 1 95.94 94 LEU B O 1
ATOM 1719 N N . LYS B 1 95 ? -2.846 -4.113 6.109 1 94.5 95 LYS B N 1
ATOM 1720 C CA . LYS B 1 95 ? -1.671 -4.906 5.762 1 94.5 95 LYS B CA 1
ATOM 1721 C C . LYS B 1 95 ? -0.825 -4.207 4.703 1 94.5 95 LYS B C 1
ATOM 1723 O O . LYS B 1 95 ? 0.404 -4.184 4.797 1 94.5 95 LYS B O 1
ATOM 1728 N N . VAL B 1 96 ? -1.49 -3.66 3.764 1 95.38 96 VAL B N 1
ATOM 1729 C CA . VAL B 1 96 ? -0.77 -3.006 2.676 1 95.38 96 VAL B CA 1
ATOM 1730 C C . VAL B 1 96 ? -0.127 -1.717 3.182 1 95.38 96 VAL B C 1
ATOM 1732 O O . VAL B 1 96 ? 0.99 -1.376 2.787 1 95.38 96 VAL B O 1
ATOM 1735 N N . TYR B 1 97 ? -0.828 -1.004 4.039 1 97.31 97 TYR B N 1
ATOM 1736 C CA . TYR B 1 97 ? -0.225 0.166 4.668 1 97.31 97 TYR B CA 1
ATOM 1737 C C . TYR B 1 97 ? 1.051 -0.212 5.41 1 97.31 97 TYR B C 1
ATOM 1739 O O . TYR B 1 97 ? 2.041 0.521 5.367 1 97.31 97 TYR B O 1
ATOM 1747 N N . LYS B 1 98 ? 1.007 -1.325 6.039 1 96.06 98 LYS B N 1
ATOM 1748 C CA . LYS B 1 98 ? 2.172 -1.762 6.805 1 96.06 98 LYS B CA 1
ATOM 1749 C C . LYS B 1 98 ? 3.34 -2.102 5.883 1 96.06 98 LYS B C 1
ATOM 1751 O O . LYS B 1 98 ? 4.496 -1.819 6.203 1 96.06 98 LYS B O 1
ATOM 1756 N N . LEU B 1 99 ? 3.01 -2.693 4.82 1 94.44 99 LEU B N 1
ATOM 1757 C CA . LEU B 1 99 ? 4.039 -2.977 3.824 1 94.44 99 LEU B CA 1
ATOM 1758 C C . LEU B 1 99 ? 4.668 -1.688 3.311 1 94.44 99 LEU B C 1
ATOM 1760 O O . LEU B 1 99 ? 5.895 -1.584 3.213 1 94.44 99 LEU B O 1
ATOM 1764 N N . LEU B 1 100 ? 3.857 -0.738 3.029 1 95.31 100 LEU B N 1
ATOM 1765 C CA . LEU B 1 100 ? 4.324 0.556 2.543 1 95.31 100 LEU B CA 1
ATOM 1766 C C . LEU B 1 100 ? 5.176 1.258 3.598 1 95.31 100 LEU B C 1
ATOM 1768 O O . LEU B 1 100 ? 6.227 1.814 3.283 1 95.31 100 LEU B O 1
ATOM 1772 N N . ALA B 1 101 ? 4.691 1.205 4.812 1 96.62 101 ALA B N 1
ATOM 1773 C CA . ALA B 1 101 ? 5.426 1.816 5.914 1 96.62 101 ALA B CA 1
ATOM 1774 C C . ALA B 1 101 ? 6.82 1.209 6.047 1 96.62 101 ALA B C 1
ATOM 1776 O O . ALA B 1 101 ? 7.812 1.935 6.152 1 96.62 101 ALA B O 1
ATOM 1777 N N . LYS B 1 102 ? 6.848 -0.078 6.016 1 93.5 102 LYS B N 1
ATOM 1778 C CA . LYS B 1 102 ? 8.125 -0.779 6.113 1 93.5 102 LYS B CA 1
ATOM 1779 C C . LYS B 1 102 ? 9.062 -0.367 4.984 1 93.5 102 LYS B C 1
ATOM 1781 O O . LYS B 1 102 ? 10.242 -0.088 5.219 1 93.5 102 LYS B O 1
ATOM 1786 N N . ASP B 1 103 ? 8.516 -0.315 3.838 1 92.5 103 ASP B N 1
ATOM 1787 C CA . ASP B 1 103 ? 9.32 0.067 2.682 1 92.5 103 ASP B CA 1
ATOM 1788 C C . ASP B 1 103 ? 9.844 1.494 2.824 1 92.5 103 ASP B C 1
ATOM 1790 O O . ASP B 1 103 ? 11.039 1.744 2.645 1 92.5 103 ASP B O 1
ATOM 1794 N N . PHE B 1 104 ? 9 2.402 3.16 1 95 104 PHE B N 1
ATOM 1795 C CA . PHE B 1 104 ? 9.344 3.816 3.229 1 95 104 PHE B CA 1
ATOM 1796 C C . PHE B 1 104 ? 10.336 4.074 4.355 1 95 104 PHE B C 1
ATOM 1798 O O . PHE B 1 104 ? 11.25 4.895 4.215 1 95 104 PHE B O 1
ATOM 1805 N N . LEU B 1 105 ? 10.195 3.436 5.457 1 95 105 LEU B N 1
ATOM 1806 C CA . LEU B 1 105 ? 11.047 3.693 6.613 1 95 105 LEU B CA 1
ATOM 1807 C C . LEU B 1 105 ? 12.43 3.078 6.422 1 95 105 LEU B C 1
ATOM 1809 O O . LEU B 1 105 ? 13.398 3.527 7.027 1 95 105 LEU B O 1
ATOM 1813 N N . ASN B 1 106 ? 12.508 2.086 5.516 1 91.88 106 ASN B N 1
ATOM 1814 C CA . ASN B 1 106 ? 13.797 1.437 5.273 1 91.88 106 ASN B CA 1
ATOM 1815 C C . ASN B 1 106 ? 14.398 1.865 3.941 1 91.88 106 ASN B C 1
ATOM 1817 O O . ASN B 1 106 ? 15.359 1.261 3.467 1 91.88 106 ASN B O 1
ATOM 1821 N N . ILE B 1 107 ? 13.867 2.875 3.396 1 90.44 107 ILE B N 1
ATOM 1822 C CA . ILE B 1 107 ? 14.289 3.363 2.09 1 90.44 107 ILE B CA 1
ATOM 1823 C C . ILE B 1 107 ? 15.719 3.885 2.172 1 90.44 107 ILE B C 1
ATOM 1825 O O . ILE B 1 107 ? 16.094 4.555 3.141 1 90.44 107 ILE B O 1
ATOM 1829 N N . SER B 1 108 ? 16.531 3.574 1.231 1 89.75 108 SER B N 1
ATOM 1830 C CA . SER B 1 108 ? 17.891 4.094 1.185 1 89.75 108 SER B CA 1
ATOM 1831 C C . SER B 1 108 ? 17.906 5.574 0.826 1 89.75 108 SER B C 1
ATOM 1833 O O . SER B 1 108 ? 16.938 6.09 0.255 1 89.75 108 SER B O 1
ATOM 1835 N N . ASP B 1 109 ? 19.016 6.246 1.033 1 90.62 109 ASP B N 1
ATOM 1836 C CA . ASP B 1 109 ? 19.156 7.66 0.702 1 90.62 109 ASP B CA 1
ATOM 1837 C C . ASP B 1 109 ? 19 7.891 -0.8 1 90.62 109 ASP B C 1
ATOM 1839 O O . ASP B 1 109 ? 18.375 8.859 -1.227 1 90.62 109 ASP B O 1
ATOM 1843 N N . LYS B 1 110 ? 19.594 6.965 -1.489 1 88.44 110 LYS B N 1
ATOM 1844 C CA . LYS B 1 110 ? 19.5 7.09 -2.941 1 88.44 110 LYS B CA 1
ATOM 1845 C C . LYS B 1 110 ? 18.062 6.977 -3.416 1 88.44 110 LYS B C 1
ATOM 1847 O O . LYS B 1 110 ? 17.594 7.809 -4.195 1 88.44 110 LYS B O 1
ATOM 1852 N N . ASN B 1 111 ? 1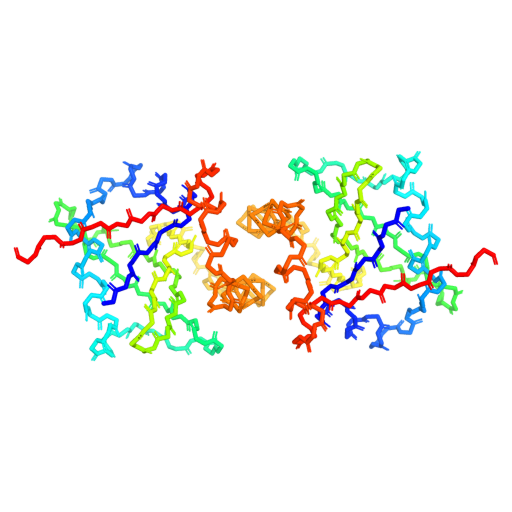7.344 6.008 -2.895 1 89.56 111 ASN B N 1
ATOM 1853 C CA . ASN B 1 111 ? 15.961 5.809 -3.297 1 89.56 111 ASN B CA 1
ATOM 1854 C C . ASN B 1 111 ? 15.07 6.949 -2.812 1 89.56 111 ASN B C 1
ATOM 1856 O O . ASN B 1 111 ? 14.109 7.316 -3.484 1 89.56 111 ASN B O 1
ATOM 1860 N N . LEU B 1 112 ? 15.383 7.379 -1.607 1 93.69 112 LEU B N 1
ATOM 1861 C CA . LEU B 1 112 ? 14.641 8.531 -1.108 1 93.69 112 LEU B CA 1
ATOM 1862 C C . LEU B 1 112 ? 14.789 9.727 -2.047 1 93.69 112 LEU B C 1
ATOM 1864 O O . LEU B 1 112 ? 13.797 10.391 -2.371 1 93.69 112 LEU B O 1
ATOM 1868 N N . LYS B 1 113 ? 15.992 9.969 -2.494 1 93.69 113 LYS B N 1
ATOM 1869 C CA . LYS B 1 113 ? 16.234 11.055 -3.439 1 93.69 113 LYS B CA 1
ATOM 1870 C C . LYS B 1 113 ? 15.453 10.836 -4.734 1 93.69 113 LYS B C 1
ATOM 1872 O O . LYS B 1 113 ? 14.883 11.781 -5.285 1 93.69 113 LYS B O 1
ATOM 1877 N N . ASP B 1 114 ? 15.43 9.617 -5.168 1 90.31 114 ASP B N 1
ATOM 1878 C CA . ASP B 1 114 ? 14.688 9.297 -6.383 1 90.31 114 ASP B CA 1
ATOM 1879 C C . ASP B 1 114 ? 13.188 9.539 -6.195 1 90.31 114 ASP B C 1
ATOM 1881 O O . ASP B 1 114 ? 12.523 10.062 -7.094 1 90.31 114 ASP B O 1
ATOM 1885 N N . ASN B 1 115 ? 12.648 9.094 -5.02 1 93.5 115 ASN B N 1
ATOM 1886 C CA . ASN B 1 115 ? 11.234 9.305 -4.719 1 93.5 115 ASN B CA 1
ATOM 1887 C C . ASN B 1 115 ? 10.891 10.789 -4.629 1 93.5 115 ASN B C 1
ATOM 1889 O O . ASN B 1 115 ? 9.797 11.195 -5.031 1 93.5 115 ASN B O 1
ATOM 1893 N N . LEU B 1 116 ? 11.844 11.57 -4.141 1 96.44 116 LEU B N 1
ATOM 1894 C CA . LEU B 1 116 ? 11.641 13.008 -4.074 1 96.44 116 LEU B CA 1
ATOM 1895 C C . LEU B 1 116 ? 11.641 13.625 -5.469 1 96.44 116 LEU B C 1
ATOM 1897 O O . LEU B 1 116 ? 10.789 14.453 -5.789 1 96.44 116 LEU B O 1
ATOM 1901 N N . SER B 1 117 ? 12.523 13.141 -6.297 1 94.56 117 SER B N 1
ATOM 1902 C CA . SER B 1 117 ? 12.664 13.672 -7.648 1 94.56 117 SER B CA 1
ATOM 1903 C C . SER B 1 117 ? 11.453 13.312 -8.508 1 94.56 117 SER B C 1
ATOM 1905 O O . SER B 1 117 ? 11.016 14.109 -9.344 1 94.56 117 SER B O 1
ATOM 1907 N N . SER B 1 118 ? 10.898 12.109 -8.289 1 91.94 118 SER B N 1
ATOM 1908 C CA . SER B 1 118 ? 9.766 11.648 -9.078 1 91.94 118 SER B CA 1
ATOM 1909 C C . SER B 1 118 ? 8.453 12.227 -8.555 1 91.94 118 SER B C 1
ATOM 1911 O O . SER B 1 118 ? 7.422 12.148 -9.227 1 91.94 118 SER B O 1
ATOM 1913 N N . GLY B 1 119 ? 8.453 12.711 -7.324 1 94.69 119 GLY B N 1
ATOM 1914 C CA . GLY B 1 119 ? 7.262 13.281 -6.715 1 94.69 119 GLY B CA 1
ATOM 1915 C C . GLY B 1 119 ? 6.441 12.266 -5.945 1 94.69 119 GLY B C 1
ATOM 1916 O O . GLY B 1 119 ? 5.34 12.57 -5.48 1 94.69 119 GLY B O 1
ATOM 1917 N N . LEU B 1 120 ? 6.949 11.062 -5.891 1 92.69 120 LEU B N 1
ATOM 1918 C CA . LEU B 1 120 ? 6.25 10.039 -5.117 1 92.69 120 LEU B CA 1
ATOM 1919 C C . LEU B 1 120 ? 6.215 10.414 -3.637 1 92.69 120 LEU B C 1
ATOM 1921 O O . LEU B 1 120 ? 5.207 10.188 -2.961 1 92.69 120 LEU B O 1
ATOM 1925 N N . LEU B 1 121 ? 7.328 10.914 -3.174 1 96.75 121 LEU B N 1
ATOM 1926 C CA . LEU B 1 121 ? 7.406 11.5 -1.843 1 96.75 121 LEU B CA 1
ATOM 1927 C C . LEU B 1 121 ? 7.695 13 -1.929 1 96.75 121 LEU B C 1
ATOM 1929 O O . LEU B 1 121 ? 8.43 13.445 -2.814 1 96.75 121 LEU B O 1
ATOM 1933 N N . ILE B 1 122 ? 7.102 13.734 -1.052 1 97.88 122 ILE B N 1
ATOM 1934 C CA . ILE B 1 122 ? 7.281 15.18 -0.955 1 97.88 122 ILE B CA 1
ATOM 1935 C C . ILE B 1 122 ? 7.727 15.547 0.458 1 97.88 122 ILE B C 1
ATOM 1937 O O . ILE B 1 122 ? 7.07 15.188 1.438 1 97.88 122 ILE B O 1
ATOM 1941 N N . GLU B 1 123 ? 8.836 16.266 0.525 1 97.56 123 GLU B N 1
ATOM 1942 C CA . GLU B 1 123 ? 9.312 16.672 1.842 1 97.56 123 GLU B CA 1
ATOM 1943 C C . GLU B 1 123 ? 8.648 17.984 2.285 1 97.56 123 GLU B C 1
ATOM 1945 O O . GLU B 1 123 ? 8.516 18.922 1.494 1 97.56 123 GLU B O 1
ATOM 1950 N N . VAL B 1 124 ? 8.18 17.922 3.508 1 96.25 124 VAL B N 1
ATOM 1951 C CA . VAL B 1 124 ? 7.543 19.109 4.078 1 96.25 124 VAL B CA 1
ATOM 1952 C C . VAL B 1 124 ? 8.523 19.828 5.004 1 96.25 124 VAL B C 1
ATOM 1954 O O . VAL B 1 124 ? 9.094 19.219 5.91 1 96.25 124 VAL B O 1
ATOM 1957 N N . THR B 1 125 ? 8.742 21.094 4.805 1 92.88 125 THR B N 1
ATOM 1958 C CA . THR B 1 125 ? 9.641 21.875 5.633 1 92.88 125 THR B CA 1
ATOM 1959 C C . THR B 1 125 ? 8.867 22.641 6.703 1 92.88 125 THR B C 1
ATOM 1961 O O . THR B 1 125 ? 7.926 23.375 6.395 1 92.88 125 THR B O 1
ATOM 1964 N N . CYS B 1 126 ? 9.219 22.297 7.902 1 89.06 126 CYS B N 1
ATOM 1965 C CA . CYS B 1 126 ? 8.555 22.953 9.023 1 89.06 126 CYS B CA 1
ATOM 1966 C C . CYS B 1 126 ? 9.406 24.094 9.57 1 89.06 126 CYS B C 1
ATOM 1968 O O . CYS B 1 126 ? 10.625 23.969 9.688 1 89.06 126 CYS B O 1
ATOM 1970 N N . ASN B 1 127 ? 9.031 25.328 9.352 1 74.38 127 ASN B N 1
ATOM 1971 C CA . ASN B 1 127 ? 9.711 26.5 9.898 1 74.38 127 ASN B CA 1
ATOM 1972 C C . ASN B 1 127 ? 9.547 26.578 11.414 1 74.38 127 ASN B C 1
ATOM 1974 O O . ASN B 1 127 ? 8.492 26.234 11.953 1 74.38 127 ASN B O 1
ATOM 1978 N N . GLU B 1 128 ? 10.734 26.422 12.211 1 55.28 128 GLU B N 1
ATOM 1979 C CA . GLU B 1 128 ? 10.664 26.797 13.625 1 55.28 128 GLU B CA 1
ATOM 1980 C C . GLU B 1 128 ? 10.031 28.172 13.797 1 55.28 128 GLU B C 1
ATOM 1982 O O . GLU B 1 128 ? 10.117 29.016 12.906 1 55.28 128 GLU B O 1
#

Sequence (256 aa):
MRIFTTDDFAAFMDDNSLTSADLCQSAKEVINGLVDANLGGNLFKKRIALARTGKSGSARSIVAFRYNDKIIFIDGWLKKDVAKSGKEIPDKLLKVYKLLAKDFLNISDKNLKDNLSSGLLIEVTCNEMRIFTTDDFAAFMDDNSLTSADLCQSAKEVINGLVDANLGGNLFKKRIALARTGKSGSARSIVAFRYNDKIIFIDGWLKKDVAKSGKEIPDKLLKVYKLLAKDFLNISDKNLKDNLSSGLLIEVTCNE

Organism: NCBI:txid471575

Foldseek 3Di:
DWEKEFLQVVVVCVVQVNDLQQVVVQVVCVLVVNFPDDLDLQKTKHWGDDVPDPPQRIKIWIWRDDHPAYIYTYDIDGPVPADPDDDSQDPVNSVVSSVVSNCVRPPDPVVVVVCCVVRRMPIRDDDD/DWEKEFLQVVVVCVVQVNDLQQVVVQVVCVLVVNFPDDLDLQKTKHWGDDVPDPPQRIKIWIWRDDHPAYIYTYDIDGPVPADPDDDSQDPVNSVVSSVVSNCVRPPDPVVVVVCCVVRRMDIRDDDD

Solvent-accessible surface area (backbone atoms only — not comparable to full-atom values): 14204 Å² total; per-residue (Å²): 120,49,39,34,25,25,44,67,26,50,50,50,28,60,77,66,72,51,47,70,66,47,49,42,51,41,50,52,32,46,76,70,66,60,55,76,42,81,72,53,72,47,30,30,34,39,67,38,75,45,86,87,47,66,93,73,41,42,31,39,31,37,32,27,51,45,90,94,50,39,36,33,37,55,43,66,48,46,56,81,72,49,66,92,66,79,64,86,66,46,72,69,48,48,52,50,50,36,51,50,31,50,50,62,76,66,51,41,71,68,44,46,51,49,30,46,73,73,44,52,32,41,78,56,82,68,79,129,120,48,39,34,24,26,45,67,25,50,49,50,27,61,77,66,74,50,47,68,66,47,50,41,53,41,49,52,32,47,76,71,67,60,56,76,40,81,71,53,71,46,29,29,34,38,68,35,76,42,87,86,46,67,93,73,40,43,30,40,30,36,32,26,50,45,90,95,50,40,36,34,37,53,42,65,47,45,57,82,75,46,67,93,65,79,65,86,66,45,70,70,48,48,52,51,50,36,52,50,30,49,49,64,74,66,50,40,72,67,45,48,51,49,31,46,73,73,44,53,32,42,78,56,82,69,80,130